Protein AF-A0A949IN30-F1 (afdb_monomer_lite)

Foldseek 3Di:
DDDDDDDDDDDDDDDDDDDDDDDDDDDDPDDPDDDDPDPDDPPPVCVVVVVVPPPPPPPPDPPPDDDPQPQDALVDPARAHPNDGCNPPCDAAQFHWDFDAFPVRHFQAAPVRDGATAGPPDDLVVVLVVLQVPDDPCSLVVLLQQCPDVHVLVSQFDAHPVRHTGGHPSCPLVSLLSLLQSCLLNVHDLVRSLVSVLVVQVVPNDDPAPADPSRRSHHPSSSRSSVSSNVSNCSVCVVSD

Radius of gyration: 26.09 Å; chains: 1; bounding box: 71×85×61 Å

Structure (mmCIF, N/CA/C/O backbone):
data_AF-A0A949IN30-F1
#
_entry.id   AF-A0A949IN30-F1
#
loop_
_atom_site.group_PDB
_atom_site.id
_atom_site.type_symbol
_atom_site.label_atom_id
_atom_site.label_alt_id
_atom_site.label_comp_id
_atom_site.label_asym_id
_atom_site.label_entity_id
_atom_site.label_seq_id
_atom_site.pdbx_PDB_ins_code
_atom_site.Cartn_x
_atom_site.Cartn_y
_atom_site.Cartn_z
_atom_site.occupancy
_atom_site.B_iso_or_equiv
_atom_site.auth_seq_id
_atom_site.auth_comp_id
_atom_site.auth_asym_id
_atom_site.auth_atom_id
_atom_site.pdbx_PDB_model_num
ATOM 1 N N . MET A 1 1 ? -4.425 -61.226 39.852 1.00 47.94 1 MET A N 1
ATOM 2 C CA . MET A 1 1 ? -2.951 -61.299 39.939 1.00 47.94 1 MET A CA 1
ATOM 3 C C . MET A 1 1 ? -2.404 -60.969 38.563 1.00 47.94 1 MET A C 1
ATOM 5 O O . MET A 1 1 ? -2.883 -61.571 37.614 1.00 47.94 1 MET A O 1
ATOM 9 N N . GLY A 1 2 ? -1.475 -60.013 38.467 1.00 50.81 2 GLY A N 1
ATOM 10 C CA . GLY A 1 2 ? -0.754 -59.687 37.229 1.00 50.81 2 GLY A CA 1
ATOM 11 C C . GLY A 1 2 ? -0.999 -58.273 36.701 1.00 50.81 2 GLY A C 1
ATOM 12 O O . GLY A 1 2 ? -1.655 -58.111 35.681 1.00 50.81 2 GLY A O 1
ATOM 13 N N . HIS A 1 3 ? -0.485 -57.264 37.410 1.00 44.75 3 HIS A N 1
ATOM 14 C CA . HIS A 1 3 ? -0.141 -55.971 36.814 1.00 44.75 3 HIS A CA 1
ATOM 15 C C . HIS A 1 3 ? 1.144 -56.160 36.005 1.00 44.75 3 HIS A C 1
ATOM 17 O O . HIS A 1 3 ? 2.102 -56.702 36.552 1.00 44.75 3 HIS A O 1
ATOM 23 N N . ASP A 1 4 ? 1.179 -55.688 34.761 1.00 52.53 4 ASP A N 1
ATOM 24 C CA . ASP A 1 4 ? 2.422 -55.539 34.004 1.00 52.53 4 ASP A CA 1
ATOM 25 C C . ASP A 1 4 ? 2.483 -54.103 33.468 1.00 52.53 4 ASP A C 1
ATOM 27 O O . ASP A 1 4 ? 1.714 -53.705 32.591 1.00 52.53 4 ASP A O 1
ATOM 31 N N . SER A 1 5 ? 3.314 -53.295 34.123 1.00 53.09 5 SER A N 1
ATOM 32 C CA . SER A 1 5 ? 3.544 -51.878 33.848 1.00 53.09 5 SER A CA 1
ATOM 33 C C . SER A 1 5 ? 4.949 -51.770 33.279 1.00 53.09 5 SER A C 1
ATOM 35 O O . SER A 1 5 ? 5.927 -51.955 33.999 1.00 53.09 5 SER A O 1
ATOM 37 N N . THR A 1 6 ? 5.054 -51.514 31.978 1.00 60.91 6 THR A N 1
ATOM 38 C CA . THR A 1 6 ? 6.335 -51.273 31.312 1.00 60.91 6 THR A CA 1
ATOM 39 C C . THR A 1 6 ? 6.608 -49.773 31.277 1.00 60.91 6 THR A C 1
ATOM 41 O O . THR A 1 6 ? 6.172 -49.055 30.379 1.00 60.91 6 THR A O 1
ATOM 44 N N . ASP A 1 7 ? 7.340 -49.306 32.288 1.00 56.62 7 ASP A N 1
ATOM 45 C CA . ASP A 1 7 ? 7.958 -47.984 32.308 1.00 56.6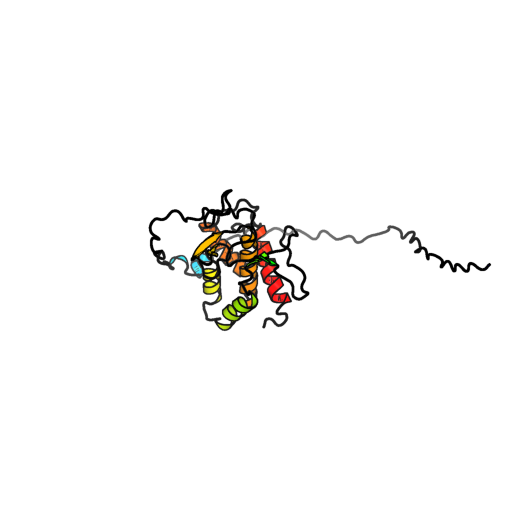2 7 ASP A CA 1
ATOM 46 C C . ASP A 1 7 ? 9.066 -47.908 31.247 1.00 56.62 7 ASP A C 1
ATOM 48 O O . ASP A 1 7 ? 9.989 -48.726 31.213 1.00 56.62 7 ASP A O 1
ATOM 52 N N . LYS A 1 8 ? 8.979 -46.906 30.367 1.00 64.00 8 LYS A N 1
ATOM 53 C CA . LYS A 1 8 ? 10.064 -46.527 29.454 1.00 64.00 8 LYS A CA 1
ATOM 54 C C . LYS A 1 8 ? 10.981 -45.506 30.139 1.00 64.00 8 LYS A C 1
ATOM 56 O O . LYS A 1 8 ? 10.471 -44.578 30.766 1.00 64.00 8 LYS A O 1
ATOM 61 N N . PRO A 1 9 ? 12.312 -45.613 29.990 1.00 60.59 9 PRO A N 1
ATOM 62 C CA . PRO A 1 9 ? 13.240 -44.652 30.568 1.00 60.59 9 PRO A CA 1
ATOM 63 C C . PRO A 1 9 ? 13.247 -43.334 29.781 1.00 60.59 9 PRO A C 1
ATOM 65 O O . PRO A 1 9 ? 13.237 -43.317 28.551 1.00 60.59 9 PRO A O 1
ATOM 68 N N . VAL A 1 10 ? 13.276 -42.230 30.527 1.00 60.69 10 VAL A N 1
ATOM 69 C CA . VAL A 1 10 ? 13.451 -40.860 30.034 1.00 60.69 10 VAL A CA 1
ATOM 70 C C . VAL A 1 10 ? 14.929 -40.647 29.696 1.00 60.69 10 VAL A C 1
ATOM 72 O O . VAL A 1 10 ? 15.781 -40.691 30.581 1.00 60.69 10 VAL A O 1
ATOM 75 N N . GLU A 1 11 ? 15.235 -40.411 28.421 1.00 56.25 11 GLU A N 1
ATOM 76 C CA . GLU A 1 11 ? 16.553 -39.960 27.962 1.00 56.25 11 GLU A CA 1
ATOM 77 C C . GLU A 1 11 ? 16.797 -38.509 28.410 1.00 56.25 11 GLU A C 1
ATOM 79 O O . GLU A 1 11 ? 16.049 -37.595 28.056 1.00 56.25 11 GLU A O 1
ATOM 84 N N . GLN A 1 12 ? 17.850 -38.293 29.200 1.00 60.09 12 GLN A N 1
ATOM 85 C CA . GLN A 1 12 ? 18.374 -36.962 29.505 1.00 60.09 12 GLN A CA 1
ATOM 86 C C . GLN A 1 12 ? 19.274 -36.475 28.356 1.00 60.09 12 GLN A C 1
ATOM 88 O O . GLN A 1 12 ? 20.123 -37.239 27.892 1.00 60.09 12 GLN A O 1
ATOM 93 N N . PRO A 1 13 ? 19.162 -35.209 27.918 1.00 60.62 13 PRO A N 1
ATOM 94 C CA . PRO A 1 13 ? 20.091 -34.640 26.950 1.00 60.62 13 PRO A CA 1
ATOM 95 C C . PRO A 1 13 ? 21.466 -34.360 27.589 1.00 60.62 13 PRO A C 1
ATOM 97 O O . PRO A 1 13 ? 21.535 -33.969 28.759 1.00 60.62 13 PRO A O 1
ATOM 100 N N . PRO A 1 14 ? 22.571 -34.516 26.836 1.00 58.47 14 PRO A N 1
ATOM 101 C CA . PRO A 1 14 ? 23.914 -34.296 27.353 1.00 58.47 14 PRO A CA 1
ATOM 102 C C . PRO A 1 14 ? 24.186 -32.815 27.645 1.00 58.47 14 PRO A C 1
ATOM 104 O O . PRO A 1 14 ? 23.969 -31.927 26.819 1.00 58.47 14 PRO A O 1
ATOM 107 N N . SER A 1 15 ? 24.726 -32.577 28.839 1.00 43.81 15 SER A N 1
ATOM 108 C CA . SER A 1 15 ? 25.314 -31.319 29.287 1.00 43.81 15 SER A CA 1
ATOM 109 C C . SER A 1 15 ? 26.545 -30.977 28.447 1.00 43.81 15 SER A C 1
ATOM 111 O O . SER A 1 15 ? 27.569 -31.654 28.541 1.00 43.81 15 SER A O 1
ATOM 113 N N . ASN A 1 16 ? 26.463 -29.914 27.647 1.00 48.06 16 ASN A N 1
ATOM 114 C CA . ASN A 1 16 ? 27.596 -29.421 26.874 1.00 48.06 16 ASN A CA 1
ATOM 115 C C . ASN A 1 16 ? 28.388 -28.410 27.718 1.00 48.06 16 ASN A C 1
ATOM 117 O O . ASN A 1 16 ? 28.036 -27.234 27.825 1.00 48.06 16 ASN A O 1
ATOM 121 N N . THR A 1 17 ? 29.440 -28.899 28.368 1.00 43.03 17 THR A N 1
ATOM 122 C CA . THR A 1 17 ? 30.432 -28.102 29.089 1.00 43.03 17 THR A CA 1
ATOM 123 C C . THR A 1 17 ? 31.546 -27.651 28.149 1.00 43.03 17 THR A C 1
ATOM 125 O O . THR A 1 17 ? 32.280 -28.483 27.632 1.00 43.03 17 THR A O 1
ATOM 128 N N . GLY A 1 18 ? 31.712 -26.331 28.038 1.00 39.66 18 GLY A N 1
ATOM 129 C CA . GLY A 1 18 ? 33.012 -25.667 27.920 1.00 39.66 18 GLY A CA 1
ATOM 130 C C . GLY A 1 18 ? 33.714 -25.706 26.564 1.00 39.66 18 GLY A C 1
ATOM 131 O O . GLY A 1 18 ? 34.297 -26.714 26.194 1.00 39.66 18 GLY A O 1
ATOM 132 N N . LEU A 1 19 ? 33.817 -24.540 25.919 1.00 40.94 19 LEU A N 1
ATOM 133 C CA . LEU A 1 19 ? 34.973 -24.201 25.088 1.00 40.94 19 LEU A CA 1
ATOM 134 C C . LEU A 1 19 ? 35.340 -22.721 25.276 1.00 40.94 19 LEU A C 1
ATOM 136 O O . LEU A 1 19 ? 34.615 -21.795 24.923 1.00 40.94 19 LEU A O 1
ATOM 140 N N . THR A 1 20 ? 36.472 -22.592 25.952 1.00 44.28 20 THR A N 1
ATOM 141 C CA . THR A 1 20 ? 37.457 -21.517 26.071 1.00 44.28 20 THR A CA 1
ATOM 142 C C . THR A 1 20 ? 37.387 -20.330 25.105 1.00 44.28 20 THR A C 1
ATOM 144 O O . THR A 1 20 ? 37.466 -20.465 23.887 1.00 44.28 20 THR A O 1
ATOM 147 N N . SER A 1 21 ? 37.415 -19.149 25.724 1.00 46.69 21 SER A N 1
ATOM 148 C CA . SER A 1 21 ? 38.015 -17.908 25.229 1.00 46.69 21 SER A CA 1
ATOM 149 C C . SER A 1 21 ? 39.464 -18.136 24.783 1.00 46.69 21 SER A C 1
ATOM 151 O O . SER A 1 21 ? 40.246 -18.607 25.603 1.00 46.69 21 SER A O 1
ATOM 153 N N . GLU A 1 22 ? 39.830 -17.712 23.567 1.00 39.19 22 GLU A N 1
ATOM 154 C CA . GLU A 1 22 ? 41.041 -16.914 23.306 1.00 39.19 22 GLU A CA 1
ATOM 155 C C . GLU A 1 22 ? 41.156 -16.449 21.834 1.00 39.19 22 GLU A C 1
ATOM 157 O O . GLU A 1 22 ? 41.020 -17.224 20.895 1.00 39.19 22 GLU A O 1
ATOM 162 N N . ARG A 1 23 ? 41.517 -15.164 21.697 1.00 37.66 23 ARG A N 1
ATOM 163 C CA . ARG A 1 23 ? 42.323 -14.521 20.636 1.00 37.66 23 ARG A CA 1
ATOM 164 C C . ARG A 1 23 ? 41.778 -14.276 19.209 1.00 37.66 23 ARG A C 1
ATOM 166 O O . ARG A 1 23 ? 41.855 -15.102 18.314 1.00 37.66 23 ARG A O 1
ATOM 173 N N . ALA A 1 24 ? 41.524 -12.977 19.009 1.00 35.97 24 ALA A N 1
ATOM 174 C CA . ALA A 1 24 ? 42.184 -12.080 18.048 1.00 35.97 24 ALA A CA 1
ATOM 175 C C . ALA A 1 24 ? 41.804 -12.137 16.556 1.00 35.97 24 ALA A C 1
ATOM 177 O O . ALA A 1 24 ? 42.327 -12.929 15.782 1.00 35.97 24 ALA A O 1
ATOM 178 N N . ALA A 1 25 ? 41.087 -11.093 16.130 1.00 38.59 25 ALA A N 1
ATOM 179 C CA . ALA A 1 25 ? 41.361 -10.421 14.865 1.00 38.59 25 ALA A CA 1
ATOM 180 C C . ALA A 1 25 ? 41.289 -8.900 15.079 1.00 38.59 25 ALA A C 1
ATOM 182 O O . ALA A 1 25 ? 40.227 -8.333 15.328 1.00 38.59 25 ALA A O 1
ATOM 183 N N . ASN A 1 26 ? 42.461 -8.266 15.021 1.00 39.53 26 ASN A N 1
ATOM 184 C CA . ASN A 1 26 ? 42.635 -6.827 14.862 1.00 39.53 26 ASN A CA 1
ATOM 185 C C . ASN A 1 26 ? 41.949 -6.386 13.564 1.00 39.53 26 ASN A C 1
ATOM 187 O O . ASN A 1 26 ? 42.423 -6.727 12.482 1.00 39.53 26 ASN A O 1
ATOM 191 N N . ILE A 1 27 ? 40.881 -5.596 13.663 1.00 40.12 27 ILE A N 1
ATOM 192 C CA . ILE A 1 27 ? 40.406 -4.796 12.534 1.00 40.12 27 ILE A CA 1
ATOM 193 C C . ILE A 1 27 ? 41.106 -3.447 12.634 1.00 40.12 27 ILE A C 1
ATOM 195 O O . ILE A 1 27 ? 40.862 -2.650 13.538 1.00 40.12 27 ILE A O 1
ATOM 199 N N . SER A 1 28 ? 42.040 -3.257 11.709 1.00 37.59 28 SER A N 1
ATOM 200 C CA . SER A 1 28 ? 42.721 -2.001 11.441 1.00 37.59 28 SER A CA 1
ATOM 201 C C . SER A 1 28 ? 41.692 -0.913 11.128 1.00 37.59 28 SER A C 1
ATOM 203 O O . SER A 1 28 ? 40.869 -1.054 10.226 1.00 37.59 28 SER A O 1
ATOM 205 N N . THR A 1 29 ? 41.730 0.173 11.896 1.00 39.88 29 THR A N 1
ATOM 206 C CA . THR A 1 29 ? 41.065 1.435 11.576 1.00 39.88 29 THR A CA 1
ATOM 207 C C . THR A 1 29 ? 41.798 2.086 10.410 1.00 39.88 29 THR A C 1
ATOM 209 O O . THR A 1 29 ? 42.802 2.775 10.596 1.00 39.88 29 THR A O 1
ATOM 212 N N . GLU A 1 30 ? 41.305 1.839 9.202 1.00 39.09 30 GLU A N 1
ATOM 213 C CA . GLU A 1 30 ? 41.790 2.472 7.986 1.00 39.09 30 GLU A CA 1
ATOM 214 C C . GLU A 1 30 ? 41.236 3.905 7.876 1.00 39.09 30 GLU A C 1
ATOM 216 O O . GLU A 1 30 ? 40.030 4.140 7.825 1.00 39.09 30 GLU A O 1
ATOM 221 N N . ASN A 1 31 ? 42.167 4.860 7.928 1.00 36.75 31 ASN A N 1
ATOM 222 C CA . ASN A 1 31 ? 42.145 6.216 7.376 1.00 36.75 31 ASN A CA 1
ATOM 223 C C . ASN A 1 31 ? 40.789 6.805 6.938 1.00 36.75 31 ASN A C 1
ATOM 225 O O . ASN A 1 31 ? 40.350 6.648 5.798 1.00 36.75 31 ASN A O 1
ATOM 229 N N . GLN A 1 32 ? 40.225 7.673 7.784 1.00 39.22 32 GLN A N 1
ATOM 230 C CA . GLN A 1 32 ? 39.339 8.740 7.319 1.00 39.22 32 GLN A CA 1
ATOM 231 C C . GLN A 1 32 ? 40.180 9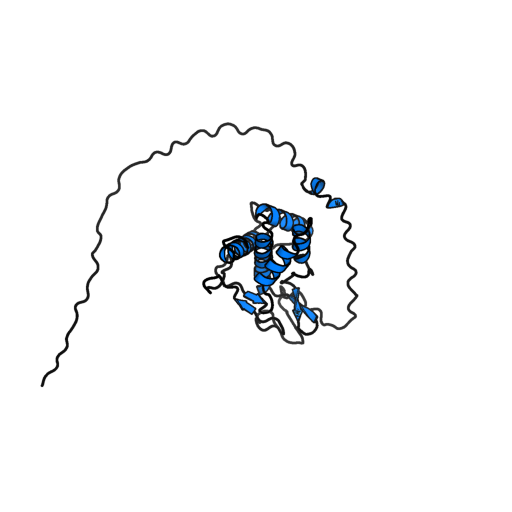.812 6.613 1.00 39.22 32 GLN A C 1
ATOM 233 O O . GLN A 1 32 ? 40.757 10.694 7.247 1.00 39.22 32 GLN A O 1
ATOM 238 N N . GLY A 1 33 ? 40.269 9.713 5.287 1.00 50.00 33 GLY A N 1
ATOM 239 C CA . GLY A 1 33 ? 40.782 10.788 4.442 1.00 50.00 33 GLY A CA 1
ATOM 240 C C . GLY A 1 33 ? 39.883 12.037 4.489 1.00 50.00 33 GLY A C 1
ATOM 241 O O . GLY A 1 33 ? 38.697 11.944 4.827 1.00 50.00 33 GLY A O 1
ATOM 242 N N . PRO A 1 34 ? 40.422 13.224 4.157 1.00 45.75 34 PRO A N 1
ATOM 243 C CA . PRO A 1 34 ? 39.674 14.474 4.203 1.00 45.75 34 PRO A CA 1
ATOM 244 C C . PRO A 1 34 ? 38.502 14.463 3.211 1.00 45.75 34 PRO A C 1
ATOM 246 O O . PRO A 1 34 ? 38.659 14.153 2.030 1.00 45.75 34 PRO A O 1
ATOM 249 N N . ARG A 1 35 ? 37.314 14.831 3.707 1.00 45.28 35 ARG A N 1
ATOM 250 C CA . ARG A 1 35 ? 36.099 15.032 2.905 1.00 45.28 35 ARG A CA 1
ATOM 251 C C . ARG A 1 35 ? 36.345 16.112 1.839 1.00 45.28 35 ARG A C 1
ATOM 253 O O . ARG A 1 35 ? 36.790 17.202 2.205 1.00 45.28 35 ARG A O 1
ATOM 260 N N . PRO A 1 36 ? 36.001 15.885 0.559 1.00 41.78 36 PRO A N 1
ATOM 261 C CA . PRO A 1 36 ? 36.032 16.952 -0.426 1.00 41.78 36 PRO A CA 1
ATOM 262 C C . PRO A 1 36 ? 34.925 17.966 -0.114 1.00 41.78 36 PRO A C 1
ATOM 264 O O . PRO A 1 36 ? 33.737 17.642 -0.072 1.00 41.78 36 PRO A O 1
ATOM 267 N N . ALA A 1 37 ? 35.330 19.215 0.108 1.00 45.81 37 ALA A N 1
ATOM 268 C CA . ALA A 1 37 ? 34.444 20.367 0.094 1.00 45.81 37 ALA A CA 1
ATOM 269 C C . ALA A 1 37 ? 33.952 20.572 -1.346 1.00 45.81 37 ALA A C 1
ATOM 271 O O . ALA A 1 37 ? 34.679 21.070 -2.201 1.00 45.81 37 ALA A O 1
ATOM 272 N N . GLY A 1 38 ? 32.729 20.123 -1.624 1.00 38.69 38 GLY A N 1
ATOM 273 C CA . GLY A 1 38 ? 32.160 20.159 -2.968 1.00 38.69 38 GLY A CA 1
ATOM 274 C C . GLY A 1 38 ? 30.674 19.820 -3.005 1.00 38.69 38 GLY A C 1
ATOM 275 O O . GLY A 1 38 ? 30.235 19.096 -3.887 1.00 38.69 38 GLY A O 1
ATOM 276 N N . ALA A 1 39 ? 29.891 20.309 -2.040 1.00 43.25 39 ALA A N 1
ATOM 277 C CA . ALA A 1 39 ? 28.436 20.318 -2.155 1.00 43.25 39 ALA A CA 1
ATOM 278 C C . ALA A 1 39 ? 28.019 21.530 -3.001 1.00 43.25 39 ALA A C 1
ATOM 280 O O . ALA A 1 39 ? 27.736 22.606 -2.476 1.00 43.25 39 ALA A O 1
ATOM 281 N N . THR A 1 40 ? 28.015 21.377 -4.324 1.00 41.88 40 THR A N 1
ATOM 282 C CA . THR A 1 40 ? 27.433 22.363 -5.240 1.00 41.88 40 THR A CA 1
ATOM 283 C C . THR A 1 40 ? 26.264 21.757 -6.009 1.00 41.88 40 THR A C 1
ATOM 285 O O . THR A 1 40 ? 26.421 20.882 -6.852 1.00 41.88 40 THR A O 1
ATOM 288 N N . ARG A 1 41 ? 25.082 22.323 -5.722 1.00 42.31 41 ARG A N 1
ATOM 289 C CA . ARG A 1 41 ? 23.807 22.223 -6.449 1.00 42.31 41 ARG A CA 1
ATOM 290 C C . ARG A 1 41 ? 23.183 20.827 -6.546 1.00 42.31 41 ARG A C 1
ATOM 292 O O . ARG A 1 41 ? 23.258 20.160 -7.575 1.00 42.31 41 ARG A O 1
ATOM 299 N N . GLU A 1 42 ? 22.358 20.511 -5.548 1.00 38.75 42 GLU A N 1
ATOM 300 C CA . GLU A 1 42 ? 21.086 19.832 -5.814 1.00 38.75 42 GLU A CA 1
ATOM 301 C C . GLU A 1 42 ? 20.321 20.649 -6.869 1.00 38.75 42 GLU A C 1
ATOM 303 O O . GLU A 1 42 ? 19.732 21.693 -6.585 1.00 38.75 42 GLU A O 1
ATOM 308 N N . LYS A 1 43 ? 20.364 20.210 -8.129 1.00 40.53 43 LYS A N 1
ATOM 309 C CA . LYS A 1 43 ? 19.325 20.588 -9.086 1.00 40.53 43 LYS A CA 1
ATOM 310 C C . LYS A 1 43 ? 18.024 20.021 -8.529 1.00 40.53 43 LYS A C 1
ATOM 312 O O . LYS A 1 43 ? 17.940 18.814 -8.304 1.00 40.53 43 LYS A O 1
ATOM 317 N N . SER A 1 44 ? 17.033 20.876 -8.275 1.00 42.66 44 SER A N 1
ATOM 318 C CA . SER A 1 44 ? 15.729 20.394 -7.832 1.00 42.66 44 SER A CA 1
ATOM 319 C C . SER A 1 44 ? 15.182 19.458 -8.914 1.00 42.66 44 SER A C 1
ATOM 321 O O . SER A 1 44 ? 15.041 19.826 -10.080 1.00 42.66 44 SER A O 1
ATOM 323 N N . TRP A 1 45 ? 14.910 18.213 -8.536 1.00 39.72 45 TRP A N 1
ATOM 324 C CA . TRP A 1 45 ? 14.296 17.228 -9.426 1.00 39.72 45 TRP A CA 1
ATOM 325 C C . TRP A 1 45 ? 12.926 17.698 -9.946 1.00 39.72 45 TRP A C 1
ATOM 327 O O . TRP A 1 45 ? 12.512 17.292 -11.028 1.00 39.72 45 TRP A O 1
ATOM 337 N N . ALA A 1 46 ? 12.271 18.622 -9.231 1.00 38.22 46 ALA A N 1
ATOM 338 C CA . ALA A 1 46 ? 11.029 19.274 -9.642 1.00 38.22 46 ALA A CA 1
ATOM 339 C C . ALA A 1 46 ? 11.134 19.966 -11.016 1.00 38.22 46 ALA A C 1
ATOM 341 O O . ALA A 1 46 ? 10.213 19.854 -11.822 1.00 38.22 46 ALA A O 1
ATOM 342 N N . ALA A 1 47 ? 12.279 20.588 -11.327 1.00 39.78 47 ALA A N 1
ATOM 343 C CA . ALA A 1 47 ? 12.484 21.278 -12.602 1.00 39.78 47 ALA A CA 1
ATOM 344 C C . ALA A 1 47 ? 12.681 20.315 -13.789 1.00 39.78 47 ALA A C 1
ATOM 346 O O . ALA A 1 47 ? 12.329 20.647 -14.918 1.00 39.78 47 ALA A O 1
ATOM 347 N N . THR A 1 48 ? 13.207 19.110 -13.550 1.00 42.16 48 THR A N 1
ATOM 348 C CA . THR A 1 48 ? 13.386 18.085 -14.597 1.00 42.16 48 THR A CA 1
ATOM 349 C C . THR A 1 48 ? 12.071 17.370 -14.932 1.00 42.16 48 THR A C 1
ATOM 351 O O . THR A 1 48 ? 11.935 16.816 -16.018 1.00 42.16 48 THR A O 1
ATOM 354 N N . LEU A 1 49 ? 11.090 17.400 -14.023 1.00 45.12 49 LEU A N 1
ATOM 355 C CA . LEU A 1 49 ? 9.821 16.674 -14.146 1.00 45.12 49 LEU A CA 1
ATOM 356 C C . LEU A 1 49 ? 8.667 17.508 -14.727 1.00 45.12 49 LEU A C 1
ATOM 358 O O . LEU A 1 49 ? 7.577 16.976 -14.903 1.00 45.12 49 LEU A O 1
ATOM 362 N N . GLY A 1 50 ? 8.857 18.805 -14.997 1.00 34.81 50 GLY A N 1
ATOM 363 C CA . GLY A 1 50 ? 7.786 19.661 -15.534 1.00 34.81 50 GLY A CA 1
ATOM 364 C C . GLY A 1 50 ? 6.530 19.730 -14.648 1.00 34.81 50 GLY A C 1
ATOM 365 O O . GLY A 1 50 ? 5.463 20.111 -15.119 1.00 34.81 50 GLY A O 1
ATOM 366 N N . LEU A 1 51 ? 6.634 19.366 -13.366 1.00 42.81 51 LEU A N 1
ATOM 367 C CA . LEU A 1 51 ? 5.499 19.328 -12.436 1.00 42.81 51 LEU A CA 1
ATOM 368 C C . LEU A 1 51 ? 5.012 20.732 -12.048 1.00 42.81 51 LEU A C 1
ATOM 370 O O . LEU A 1 51 ? 3.871 20.876 -11.618 1.00 42.81 51 LEU A O 1
ATOM 374 N N . ASP A 1 52 ? 5.831 21.764 -12.268 1.00 39.94 52 ASP A N 1
ATOM 375 C CA . ASP A 1 52 ? 5.462 23.164 -12.029 1.00 39.94 52 ASP A CA 1
ATOM 376 C C . ASP A 1 52 ? 4.396 23.678 -13.021 1.00 39.94 52 ASP A C 1
ATOM 378 O O . ASP A 1 52 ? 3.762 24.701 -12.765 1.00 39.94 52 ASP A O 1
ATOM 382 N N . SER A 1 53 ? 4.156 22.974 -14.138 1.00 37.81 53 SER A N 1
ATOM 383 C CA . SER A 1 53 ? 3.173 23.364 -15.163 1.00 37.81 53 SER A CA 1
ATOM 384 C C . SER A 1 53 ? 1.956 22.442 -15.267 1.00 37.81 53 SER A C 1
ATOM 386 O O . SER A 1 53 ? 1.026 22.748 -16.020 1.00 37.81 53 SER A O 1
ATOM 388 N N . LEU A 1 54 ? 1.886 21.364 -14.478 1.00 37.53 54 LEU A N 1
ATOM 389 C CA . LEU A 1 54 ? 0.655 20.590 -14.326 1.00 37.53 54 LEU A CA 1
ATOM 390 C C . LEU A 1 54 ? -0.307 21.363 -13.417 1.00 37.53 54 LEU A C 1
ATOM 392 O O . LEU A 1 54 ? -0.495 21.058 -12.241 1.00 37.53 54 LEU A O 1
ATOM 396 N N . SER A 1 55 ? -0.949 22.376 -14.004 1.00 33.84 55 SER A N 1
ATOM 397 C CA . SER A 1 55 ? -2.202 22.933 -13.506 1.00 33.84 55 SER A CA 1
ATOM 398 C C . SER A 1 55 ? -3.252 21.829 -13.599 1.00 33.84 55 SER A C 1
ATOM 400 O O . SER A 1 55 ? -3.985 21.708 -14.576 1.00 33.84 55 SER A O 1
ATOM 402 N N . ILE A 1 56 ? -3.259 20.938 -12.608 1.00 38.44 56 ILE A N 1
ATOM 403 C CA . ILE A 1 56 ? -4.346 19.990 -12.419 1.00 38.44 56 ILE A CA 1
ATOM 404 C C . ILE A 1 56 ? -5.546 20.870 -12.063 1.00 38.44 56 ILE A C 1
ATOM 406 O O . ILE A 1 56 ? -5.523 21.487 -10.992 1.00 38.44 56 ILE A O 1
ATOM 410 N N . PRO A 1 57 ? -6.566 20.995 -12.935 1.00 28.27 57 PRO A N 1
ATOM 411 C CA . PRO A 1 57 ? -7.731 21.788 -12.592 1.00 28.27 57 PRO A CA 1
ATOM 412 C C . PRO A 1 57 ? -8.297 21.232 -11.282 1.00 28.27 57 PRO A C 1
ATOM 414 O O . PRO A 1 57 ? -8.355 20.004 -11.126 1.00 28.27 57 PRO A O 1
ATOM 417 N N . PRO A 1 58 ? -8.690 22.087 -10.320 1.00 30.52 58 PRO A N 1
ATOM 418 C CA . PRO A 1 58 ? -9.400 21.609 -9.150 1.00 30.52 58 PRO A CA 1
ATOM 419 C C . PRO A 1 58 ? -10.617 20.841 -9.661 1.00 30.52 58 PRO A C 1
ATOM 421 O O . PRO A 1 58 ? -11.484 21.406 -10.331 1.00 30.52 58 PRO A O 1
ATOM 424 N N . LEU A 1 59 ? -10.641 19.531 -9.413 1.00 28.36 59 LEU A N 1
ATOM 425 C CA . LEU A 1 59 ? -11.809 18.718 -9.703 1.00 28.36 59 LEU A CA 1
ATOM 426 C C . LEU A 1 59 ? -12.955 19.334 -8.904 1.00 28.36 59 LEU A C 1
ATOM 428 O O . LEU A 1 59 ? -12.928 19.339 -7.673 1.00 28.36 59 LEU A O 1
ATOM 432 N N . LYS A 1 60 ? -13.925 19.918 -9.611 1.00 24.02 60 LYS A N 1
ATOM 433 C CA . LYS A 1 60 ? -15.170 20.378 -9.007 1.00 24.02 60 LYS A CA 1
ATOM 434 C C . LYS A 1 60 ? -15.910 19.135 -8.539 1.00 24.02 60 LYS A C 1
ATOM 436 O O . LYS A 1 60 ? -16.547 18.449 -9.333 1.00 24.02 60 LYS A O 1
ATOM 441 N N . PHE A 1 61 ? -15.776 18.822 -7.258 1.00 35.59 61 PHE A N 1
ATOM 442 C CA . PHE A 1 61 ? -16.659 17.871 -6.611 1.00 35.59 61 PHE A CA 1
ATOM 443 C C . PHE A 1 61 ? -18.062 18.467 -6.638 1.00 35.59 61 PHE A C 1
ATOM 445 O O . PHE A 1 61 ? -18.250 19.628 -6.272 1.00 3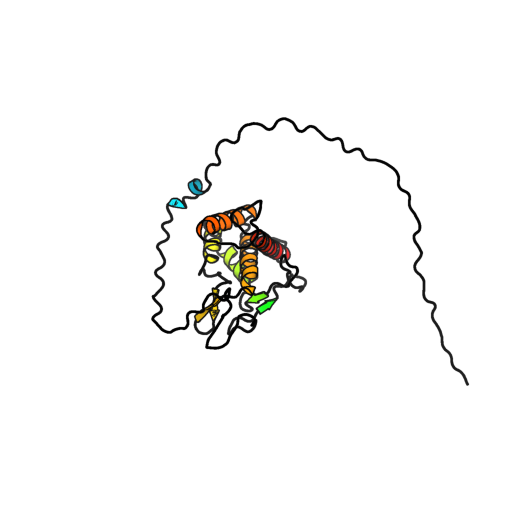5.59 61 PHE A O 1
ATOM 452 N N . GLY A 1 62 ? -19.026 17.685 -7.126 1.00 29.77 62 GLY A N 1
ATOM 453 C CA . GLY A 1 62 ? -20.432 18.033 -6.999 1.00 29.77 62 GLY A CA 1
ATOM 454 C C . GLY A 1 62 ? -20.725 18.303 -5.531 1.00 29.77 62 GLY A C 1
ATOM 455 O O . GLY A 1 62 ? -20.432 17.473 -4.671 1.00 29.77 62 GLY A O 1
ATOM 456 N N . GLU A 1 63 ? -21.235 19.495 -5.263 1.00 30.20 63 GLU A N 1
ATOM 457 C CA . GLU A 1 63 ? -21.728 19.920 -3.965 1.00 30.20 63 GLU A CA 1
ATOM 458 C C . GLU A 1 63 ? -22.830 18.932 -3.555 1.00 30.20 63 GLU A C 1
ATOM 460 O O . GLU A 1 63 ? -23.941 18.945 -4.088 1.00 30.20 63 GLU A O 1
ATOM 465 N N . VAL A 1 64 ? -22.493 17.975 -2.687 1.00 35.69 64 VAL A N 1
ATOM 466 C CA . VAL A 1 64 ? -23.477 17.038 -2.146 1.00 35.69 64 VAL A CA 1
ATOM 467 C C . VAL A 1 64 ? -24.313 17.835 -1.152 1.00 35.69 64 VAL A C 1
ATOM 469 O O . VAL A 1 64 ? -23.896 18.080 -0.021 1.00 35.69 64 VAL A O 1
ATOM 472 N N . ASN A 1 65 ? -25.472 18.298 -1.610 1.00 32.06 65 ASN A N 1
ATOM 473 C CA . ASN A 1 65 ? -26.430 19.046 -0.809 1.00 32.06 65 ASN A CA 1
ATOM 474 C C . ASN A 1 65 ? -26.834 18.266 0.460 1.00 32.06 65 ASN A C 1
ATOM 476 O O . ASN A 1 65 ? -27.553 17.274 0.398 1.00 32.06 65 ASN A O 1
ATOM 480 N N . GLY A 1 66 ? -26.401 18.764 1.622 1.00 35.28 66 GLY A N 1
ATOM 481 C CA . GLY A 1 66 ? -27.341 19.236 2.645 1.00 35.28 66 GLY A CA 1
ATOM 482 C C . GLY A 1 66 ? -28.116 18.227 3.500 1.00 35.28 66 GLY A C 1
ATOM 483 O O . GLY A 1 66 ? -29.218 18.557 3.924 1.00 35.28 66 GLY A O 1
ATOM 484 N N . GLY A 1 67 ? -27.572 17.051 3.822 1.00 30.36 67 GLY A N 1
ATOM 485 C CA . GLY A 1 67 ? -28.161 16.178 4.849 1.00 30.36 67 GLY A CA 1
ATOM 486 C C . GLY A 1 67 ? -27.101 15.439 5.658 1.00 30.36 67 GLY A C 1
ATOM 487 O O . GLY A 1 67 ? -26.656 14.396 5.203 1.00 30.36 67 GLY A O 1
ATOM 488 N N . SER A 1 68 ? -26.674 16.031 6.786 1.00 38.66 68 SER A N 1
ATOM 489 C CA . SER A 1 68 ? -25.932 15.535 7.982 1.00 38.66 68 SER A CA 1
ATOM 490 C C . SER A 1 68 ? -25.211 14.162 8.009 1.00 38.66 68 SER A C 1
ATOM 492 O O . SER A 1 68 ? -24.955 13.625 9.083 1.00 38.66 68 SER A O 1
ATOM 494 N N . ASN A 1 69 ? -24.796 13.608 6.875 1.00 38.50 69 ASN A N 1
ATOM 495 C CA . ASN A 1 69 ? -24.100 12.327 6.745 1.00 38.50 69 ASN A CA 1
ATOM 496 C C . ASN A 1 69 ? -22.612 12.515 6.411 1.00 38.50 69 ASN A C 1
ATOM 498 O O . ASN A 1 69 ? -21.988 11.632 5.821 1.00 38.50 69 ASN A O 1
ATOM 502 N N . GLN A 1 70 ? -22.037 13.667 6.771 1.00 36.19 70 GLN A N 1
ATOM 503 C CA . GLN A 1 70 ? -20.588 13.819 6.810 1.00 36.19 70 GLN A CA 1
ATOM 504 C C . GLN A 1 70 ? -20.052 12.899 7.905 1.00 36.19 70 GLN A C 1
ATOM 506 O O . GLN A 1 70 ? -20.259 13.131 9.095 1.00 36.19 70 GLN A O 1
ATOM 511 N N . ILE A 1 71 ? -19.380 11.831 7.486 1.00 38.53 71 ILE A N 1
ATOM 512 C CA . ILE A 1 71 ? -18.541 11.045 8.378 1.00 38.53 71 ILE A CA 1
ATOM 513 C C . ILE A 1 71 ? -17.364 11.955 8.718 1.00 38.53 71 ILE A C 1
ATOM 515 O O . ILE A 1 71 ? -16.502 12.218 7.879 1.00 38.53 71 ILE A O 1
ATOM 519 N N . ASN A 1 72 ? -17.392 12.509 9.932 1.00 42.56 72 ASN A N 1
ATOM 520 C CA . ASN A 1 72 ? -16.216 13.132 10.519 1.00 42.56 72 ASN A CA 1
ATOM 521 C C . ASN A 1 72 ? -15.105 12.088 10.499 1.00 42.56 72 ASN A C 1
ATOM 523 O O . ASN A 1 72 ? -15.356 10.934 10.846 1.00 42.56 72 ASN A O 1
ATOM 527 N N . ASP A 1 73 ? -13.926 12.507 10.045 1.00 45.81 73 ASP A N 1
ATOM 528 C CA . ASP A 1 73 ? -12.695 11.726 10.012 1.00 45.81 73 ASP A CA 1
ATOM 529 C C . ASP A 1 73 ? -12.676 10.677 11.134 1.00 45.81 73 ASP A C 1
ATOM 531 O O . ASP A 1 73 ? -12.669 11.025 12.318 1.00 45.81 73 ASP A O 1
ATOM 535 N N . CYS A 1 74 ? -12.731 9.391 10.776 1.00 48.53 74 CYS A N 1
ATOM 536 C CA . CYS A 1 74 ? -12.742 8.303 11.754 1.00 48.53 74 CYS A CA 1
ATOM 537 C C . CYS A 1 74 ? -11.395 8.160 12.484 1.00 48.53 74 CYS A C 1
ATOM 539 O O . CYS A 1 74 ? -11.260 7.292 13.341 1.00 48.53 74 CYS A O 1
ATOM 541 N N . ALA A 1 75 ? -10.413 9.026 12.200 1.00 44.22 75 ALA A N 1
ATOM 542 C CA . ALA A 1 75 ? -9.285 9.276 13.091 1.00 44.22 75 ALA A CA 1
ATOM 543 C C . ALA A 1 75 ? -9.686 10.003 14.395 1.00 44.22 75 ALA A C 1
ATOM 545 O O . ALA A 1 75 ? -8.904 10.024 15.345 1.00 44.22 75 ALA A O 1
ATOM 546 N N . THR A 1 76 ? -10.884 10.598 14.457 1.00 49.12 76 THR A N 1
ATOM 547 C CA . THR A 1 76 ? -11.449 11.265 15.642 1.00 49.12 76 THR A CA 1
ATOM 548 C C . THR A 1 76 ? -12.415 10.349 16.405 1.00 49.12 76 THR A C 1
ATOM 550 O O . THR A 1 76 ? -12.924 9.366 15.871 1.00 49.12 76 THR A O 1
ATOM 553 N N . ASP A 1 77 ? -12.704 10.666 17.672 1.00 52.69 77 ASP A N 1
ATOM 554 C CA . ASP A 1 77 ? -13.439 9.809 18.622 1.00 52.69 77 ASP A CA 1
ATOM 555 C C . ASP A 1 77 ? -14.881 9.404 18.228 1.00 52.69 77 ASP A C 1
ATOM 557 O O . ASP A 1 77 ? -15.549 8.688 18.980 1.00 52.69 77 ASP A O 1
ATOM 561 N N . LYS A 1 78 ? -15.398 9.836 17.071 1.00 58.94 78 LYS A N 1
ATOM 562 C CA . LYS A 1 78 ? -16.786 9.607 16.640 1.00 58.94 78 LYS A CA 1
ATOM 563 C C . LYS A 1 78 ? -16.879 9.219 15.161 1.00 58.94 78 LYS A C 1
ATOM 565 O O . LYS A 1 78 ? -17.349 9.998 14.339 1.00 58.94 78 LYS A O 1
ATOM 570 N N . CYS A 1 79 ? -16.503 7.986 14.831 1.00 61.56 79 CYS A N 1
ATOM 571 C CA . CYS A 1 79 ? -16.821 7.393 13.530 1.00 61.56 79 CYS A CA 1
ATOM 572 C C . CYS A 1 79 ? -18.279 6.905 13.550 1.00 61.56 79 CYS A C 1
ATOM 574 O O . CYS A 1 79 ? -18.556 5.882 14.165 1.00 61.56 79 CYS A O 1
ATOM 576 N N . MET A 1 80 ? -19.225 7.640 12.955 1.00 63.34 80 MET A N 1
ATOM 577 C CA . MET A 1 80 ? -20.653 7.280 12.950 1.00 63.34 80 MET A CA 1
ATOM 578 C C . MET A 1 80 ? -21.151 7.042 11.519 1.00 63.34 80 MET A C 1
ATOM 580 O O . MET A 1 80 ? -21.097 7.955 10.701 1.00 63.34 80 MET A O 1
ATOM 584 N N . VAL A 1 81 ? -21.701 5.861 11.221 1.00 59.75 81 VAL A N 1
ATOM 585 C CA . VAL A 1 81 ? -22.289 5.532 9.906 1.00 59.75 81 VAL A CA 1
ATOM 586 C C . VAL A 1 81 ? -23.731 5.063 10.105 1.00 59.75 81 VAL A C 1
ATOM 588 O O . VAL A 1 81 ? -23.997 4.001 10.658 1.00 59.75 81 VAL A O 1
ATOM 591 N N . GLY A 1 82 ? -24.697 5.892 9.700 1.00 64.19 82 GLY A N 1
ATOM 592 C CA . GLY A 1 82 ? -26.128 5.577 9.844 1.00 64.19 82 GLY A CA 1
ATOM 593 C C . GLY A 1 82 ? -26.579 5.443 11.304 1.00 64.19 82 GLY A C 1
ATOM 594 O O . GLY A 1 82 ? -27.397 4.588 11.617 1.00 64.19 82 GLY A O 1
ATOM 595 N N . GLY A 1 83 ? -26.002 6.239 12.210 1.00 70.06 83 GLY A N 1
ATOM 596 C CA . GLY A 1 83 ? -26.324 6.204 13.642 1.00 70.06 83 GLY A CA 1
ATOM 597 C C . GLY A 1 83 ? -25.601 5.121 14.454 1.00 70.06 83 GLY A C 1
ATOM 598 O O . GLY A 1 83 ? -25.687 5.155 15.678 1.00 70.06 83 GLY A O 1
ATOM 599 N N . LYS A 1 84 ? -24.841 4.213 13.823 1.00 64.38 84 LYS A N 1
ATOM 600 C CA . LYS A 1 84 ? -23.969 3.243 14.515 1.00 64.38 84 LYS A CA 1
ATOM 601 C C . LYS A 1 84 ? -22.537 3.788 14.618 1.00 64.38 84 LYS A C 1
ATOM 603 O O . LYS A 1 84 ? -22.070 4.431 13.680 1.00 64.38 84 LYS A O 1
ATOM 608 N N . GLN A 1 85 ? -21.864 3.559 15.749 1.00 71.38 85 GLN A N 1
ATOM 609 C CA . GLN A 1 85 ? -20.464 3.943 15.972 1.00 71.38 85 GLN A CA 1
ATOM 610 C C . GLN A 1 85 ? -19.520 2.839 15.479 1.00 71.38 85 GLN A C 1
ATOM 612 O O . GLN A 1 85 ? -19.734 1.670 15.787 1.00 71.38 85 GLN A O 1
ATOM 617 N N . TYR A 1 86 ? -18.476 3.213 14.740 1.00 63.38 86 TYR A N 1
ATOM 618 C CA . TYR A 1 86 ? -17.511 2.307 14.109 1.00 63.38 86 TYR A CA 1
ATOM 619 C C . TYR A 1 86 ? -16.061 2.583 14.504 1.00 63.38 86 TYR A C 1
ATOM 621 O O . TYR A 1 86 ? -15.163 2.005 13.910 1.00 63.38 86 TYR A O 1
ATOM 629 N N . LYS A 1 87 ? -15.819 3.441 15.505 1.00 64.75 87 LYS A N 1
ATOM 630 C CA . LYS A 1 87 ? -14.461 3.828 15.931 1.00 64.75 87 LYS A CA 1
ATOM 631 C C . LYS A 1 87 ? -13.557 2.611 16.170 1.00 64.75 87 LYS A C 1
ATOM 633 O O . LYS A 1 87 ? -12.397 2.641 15.790 1.00 64.75 87 LYS A O 1
ATOM 638 N N . ASP A 1 88 ? -14.126 1.566 16.761 1.00 63.59 88 ASP A N 1
ATOM 639 C CA . ASP A 1 88 ? -13.434 0.324 17.105 1.00 63.59 88 ASP A CA 1
ATOM 640 C C . ASP A 1 88 ? -14.069 -0.895 16.397 1.00 63.59 88 ASP A C 1
ATOM 642 O O . ASP A 1 88 ? -13.817 -2.041 16.765 1.00 63.59 88 ASP A O 1
ATOM 646 N N . SER A 1 89 ? -14.951 -0.662 15.412 1.00 57.75 89 SER A N 1
ATOM 647 C CA . SER A 1 89 ? -15.691 -1.725 14.723 1.00 57.75 89 SER A CA 1
ATOM 648 C C . SER A 1 89 ? -14.990 -2.106 13.433 1.00 57.75 89 SER A C 1
ATOM 650 O O . SER A 1 89 ? -14.949 -1.335 12.478 1.00 57.75 89 SER A O 1
ATOM 652 N N . THR A 1 90 ? -14.539 -3.351 13.374 1.00 58.12 90 THR A N 1
ATOM 653 C CA . THR A 1 90 ? -14.138 -4.009 12.132 1.00 58.12 90 THR A CA 1
ATOM 654 C C . THR A 1 90 ? -15.330 -4.257 11.205 1.00 58.12 90 THR A C 1
ATOM 656 O O . THR A 1 90 ? -15.172 -4.342 9.997 1.00 58.12 90 THR A O 1
ATOM 659 N N . GLU A 1 91 ? -16.552 -4.344 11.724 1.00 60.91 91 GLU A N 1
ATOM 660 C CA . GLU A 1 91 ? -17.744 -4.565 10.905 1.00 60.91 91 GLU A CA 1
ATOM 661 C C . GLU A 1 91 ? -18.221 -3.260 10.283 1.00 60.91 91 GLU A C 1
ATOM 663 O O . GLU A 1 91 ? -19.015 -2.552 10.892 1.00 60.91 91 GLU A O 1
ATOM 668 N N . ILE A 1 92 ? -17.756 -2.932 9.086 1.00 63.56 92 ILE A N 1
ATOM 669 C CA . ILE A 1 92 ? -18.239 -1.788 8.315 1.00 63.56 92 ILE A CA 1
ATOM 670 C C . ILE A 1 92 ? -19.057 -2.327 7.133 1.00 63.56 92 ILE A C 1
ATOM 672 O O . ILE A 1 92 ? -18.539 -3.176 6.403 1.00 63.56 92 ILE A O 1
ATOM 676 N N . PRO A 1 93 ? -20.312 -1.877 6.918 1.00 58.81 93 PRO A N 1
ATOM 677 C CA . PRO A 1 93 ? -21.139 -2.357 5.810 1.00 58.81 93 PRO A CA 1
ATOM 678 C C . PRO A 1 93 ? -20.414 -2.239 4.462 1.00 58.81 93 PRO A C 1
ATOM 680 O O . PRO A 1 93 ? -19.924 -1.160 4.111 1.00 58.81 93 PRO A O 1
ATOM 683 N N . GLY A 1 94 ? -20.310 -3.361 3.743 1.00 62.31 94 GLY A N 1
ATOM 684 C CA . GLY A 1 94 ? -19.660 -3.439 2.432 1.00 62.31 94 GLY A CA 1
ATOM 685 C C . GLY A 1 94 ? -18.130 -3.454 2.448 1.00 62.31 94 GLY A C 1
ATOM 686 O O . GLY A 1 94 ? -17.515 -3.259 1.394 1.00 62.31 94 GLY A O 1
ATOM 687 N N . ASN A 1 95 ? -17.503 -3.603 3.622 1.00 73.38 95 ASN A N 1
ATOM 688 C CA . ASN A 1 95 ? -16.053 -3.520 3.773 1.00 73.38 95 ASN A CA 1
ATOM 689 C C . ASN A 1 95 ? -15.542 -4.344 4.970 1.00 73.38 95 ASN A C 1
ATOM 691 O O . ASN A 1 95 ? -15.056 -3.782 5.958 1.00 73.38 95 ASN A O 1
ATOM 695 N N . HIS A 1 96 ? -15.677 -5.672 4.894 1.00 82.12 96 HIS A N 1
ATOM 696 C CA . HIS A 1 96 ? -15.225 -6.550 5.970 1.00 82.12 96 HIS A CA 1
ATOM 697 C C . HIS A 1 96 ? -13.694 -6.638 5.968 1.00 82.12 96 HIS A C 1
ATOM 699 O O . HIS A 1 96 ? -13.096 -6.887 4.921 1.00 82.12 96 HIS A O 1
ATOM 705 N N . PRO A 1 97 ? -13.025 -6.466 7.115 1.00 85.75 97 PRO A N 1
ATOM 706 C CA . PRO A 1 97 ? -11.587 -6.591 7.177 1.00 85.75 97 PRO A CA 1
ATOM 707 C C . PRO A 1 97 ? -11.179 -8.042 6.962 1.00 85.75 97 PRO A C 1
ATOM 709 O O . PRO A 1 97 ? -11.623 -8.966 7.643 1.00 85.75 97 PRO A O 1
ATOM 712 N N . LYS A 1 98 ? -10.272 -8.213 6.012 1.00 90.94 98 LYS A N 1
ATOM 713 C CA . LYS A 1 98 ? -9.633 -9.462 5.637 1.00 90.94 98 LYS A CA 1
ATOM 714 C C . LYS A 1 98 ? -8.149 -9.341 5.925 1.00 90.94 98 LYS A C 1
ATOM 716 O O . LYS A 1 98 ? -7.509 -8.361 5.541 1.00 90.94 98 LYS A O 1
ATOM 721 N N . ALA A 1 99 ? -7.600 -10.341 6.608 1.00 94.81 99 ALA A N 1
ATOM 722 C CA . ALA A 1 99 ? -6.166 -10.399 6.839 1.00 94.81 99 ALA A CA 1
ATOM 723 C C . ALA A 1 99 ? -5.431 -10.443 5.493 1.00 94.81 99 ALA A C 1
ATOM 725 O O . ALA A 1 99 ? -5.769 -11.237 4.610 1.00 94.81 99 ALA A O 1
ATOM 726 N N . LEU A 1 100 ? -4.418 -9.595 5.344 1.00 96.12 100 LEU A N 1
ATOM 727 C CA . LEU A 1 100 ? -3.481 -9.698 4.239 1.00 96.12 100 LEU A CA 1
ATOM 728 C C . LEU A 1 100 ? -2.524 -10.854 4.542 1.00 96.12 100 LEU A C 1
ATOM 730 O O . LEU A 1 100 ? -1.952 -10.899 5.627 1.00 96.12 100 LEU A O 1
ATOM 734 N N . LEU A 1 101 ? -2.373 -11.797 3.612 1.00 97.62 101 LEU A N 1
ATOM 735 C CA . LEU A 1 101 ? -1.602 -13.027 3.829 1.00 97.62 101 LEU A CA 1
ATOM 736 C C . LEU A 1 101 ? -0.351 -13.080 2.943 1.00 97.62 101 LEU A C 1
ATOM 738 O O . LEU A 1 101 ? -0.366 -12.604 1.809 1.00 97.62 101 LEU A O 1
ATOM 742 N N . HIS A 1 102 ? 0.717 -13.693 3.435 1.00 97.81 102 HIS A N 1
ATOM 743 C CA . HIS A 1 102 ? 1.852 -14.147 2.634 1.00 97.81 102 HIS A CA 1
ATOM 744 C C . HIS A 1 102 ? 1.445 -15.330 1.729 1.00 97.81 102 HIS A C 1
ATOM 746 O O . HIS A 1 102 ? 0.389 -15.935 1.951 1.00 97.81 102 HIS A O 1
ATOM 752 N N . PRO A 1 103 ? 2.269 -15.707 0.728 1.00 97.25 103 PRO A N 1
ATOM 753 C CA . PRO A 1 103 ? 2.036 -16.915 -0.073 1.00 97.25 103 PRO A CA 1
ATOM 754 C C . PRO A 1 103 ? 1.888 -18.201 0.752 1.00 97.25 103 PRO A C 1
ATOM 756 O O . PRO A 1 103 ? 1.164 -19.108 0.353 1.00 97.25 103 PRO A O 1
ATOM 759 N N . ASP A 1 104 ? 2.549 -18.282 1.911 1.00 97.50 104 ASP A N 1
ATOM 760 C CA . ASP A 1 104 ? 2.471 -19.426 2.829 1.00 97.50 104 ASP A CA 1
ATOM 761 C C . ASP A 1 104 ? 1.186 -19.446 3.686 1.00 97.50 104 ASP A C 1
ATOM 763 O O . ASP A 1 104 ? 1.019 -20.316 4.541 1.00 97.50 104 ASP A O 1
ATOM 767 N N . GLY A 1 105 ? 0.283 -18.484 3.473 1.00 97.69 105 GLY A N 1
ATOM 768 C CA . GLY A 1 105 ? -0.978 -18.341 4.193 1.00 97.69 105 GLY A CA 1
ATOM 769 C C . GLY A 1 105 ? -0.864 -17.651 5.554 1.00 97.69 105 GLY A C 1
ATOM 770 O O . GLY A 1 105 ? -1.892 -17.449 6.204 1.00 97.69 105 GLY A O 1
ATOM 771 N N . LYS A 1 106 ? 0.336 -17.261 6.009 1.00 98.06 106 LYS A N 1
ATOM 772 C CA . LYS A 1 106 ? 0.493 -16.537 7.280 1.00 98.06 106 LYS A CA 1
ATOM 773 C C . LYS A 1 106 ? 0.112 -15.062 7.142 1.00 98.06 106 LYS A C 1
ATOM 775 O O . LYS A 1 106 ? 0.298 -14.487 6.072 1.00 98.06 106 LYS A O 1
ATOM 780 N N . PRO A 1 107 ? -0.377 -14.409 8.212 1.00 97.81 107 PRO A N 1
ATOM 781 C CA . PRO A 1 107 ? -0.676 -12.983 8.171 1.00 97.81 107 PRO A CA 1
ATOM 782 C C . PRO A 1 107 ? 0.569 -12.132 7.922 1.00 97.81 107 PRO A C 1
ATOM 784 O O . PRO A 1 107 ? 1.608 -12.344 8.546 1.00 97.81 107 PRO A O 1
ATOM 787 N N . VAL A 1 108 ? 0.429 -11.124 7.066 1.00 97.56 108 VAL A N 1
ATOM 788 C CA . VAL A 1 108 ? 1.409 -10.051 6.904 1.00 97.56 108 VAL A CA 1
ATOM 789 C C . VAL A 1 108 ? 1.386 -9.193 8.156 1.00 97.56 108 VAL A C 1
ATOM 791 O O . VAL A 1 108 ? 0.331 -8.696 8.557 1.00 97.56 108 VAL A O 1
ATOM 794 N N . LEU A 1 109 ? 2.548 -9.023 8.779 1.00 97.19 109 LEU A N 1
ATOM 795 C CA . LEU A 1 109 ? 2.692 -8.221 9.987 1.00 97.19 109 LEU A CA 1
ATOM 796 C C . LEU A 1 109 ? 3.173 -6.813 9.643 1.00 97.19 109 LEU A C 1
ATOM 798 O O . LEU A 1 109 ? 4.092 -6.630 8.846 1.00 97.19 109 LEU A O 1
ATOM 802 N N . GLY A 1 110 ? 2.558 -5.815 10.272 1.00 95.06 110 GLY A N 1
ATOM 803 C CA . GLY A 1 110 ? 3.030 -4.440 10.225 1.00 95.06 110 GLY A CA 1
ATOM 804 C C . GLY A 1 110 ? 4.296 -4.239 11.066 1.00 95.06 110 GLY A C 1
ATOM 805 O O . GLY A 1 110 ? 4.681 -5.113 11.847 1.00 95.06 110 GLY A O 1
ATOM 806 N N . PRO A 1 111 ? 4.920 -3.053 10.994 1.00 92.81 111 PRO A N 1
ATOM 807 C CA . PRO A 1 111 ? 6.091 -2.713 11.810 1.00 92.81 111 PRO A CA 1
ATOM 808 C C . PRO A 1 111 ? 5.892 -2.786 13.335 1.00 92.81 111 PRO A C 1
ATOM 810 O O . PRO A 1 111 ? 6.864 -2.753 14.080 1.00 92.81 111 PRO A O 1
ATOM 813 N N . ASP A 1 112 ? 4.650 -2.864 13.810 1.00 92.25 112 ASP A N 1
ATOM 814 C CA . ASP A 1 112 ? 4.262 -3.063 15.212 1.00 92.25 112 ASP A CA 1
ATOM 815 C C . ASP A 1 112 ? 4.041 -4.542 15.579 1.00 92.25 112 ASP A C 1
ATOM 817 O O . ASP A 1 112 ? 3.591 -4.841 16.683 1.00 92.25 112 ASP A O 1
ATOM 821 N N . GLY A 1 113 ? 4.321 -5.471 14.660 1.00 95.56 113 GLY A N 1
ATOM 822 C CA . GLY A 1 113 ? 4.140 -6.911 14.852 1.00 95.56 113 GLY A CA 1
ATOM 823 C C . GLY A 1 113 ? 2.682 -7.374 14.810 1.00 95.56 113 GLY A C 1
ATOM 824 O O . GLY A 1 113 ? 2.409 -8.544 15.070 1.00 95.56 113 GLY A O 1
ATOM 825 N N . LYS A 1 114 ? 1.736 -6.482 14.492 1.00 94.38 114 LYS A N 1
ATOM 826 C CA . LYS A 1 114 ? 0.310 -6.814 14.394 1.00 94.38 114 LYS A CA 1
ATOM 827 C C . LYS A 1 114 ? -0.072 -7.200 12.965 1.00 94.38 114 LYS A C 1
ATOM 829 O O . LYS A 1 114 ? 0.494 -6.637 12.027 1.00 94.38 114 LYS A O 1
ATOM 834 N N . PRO A 1 115 ? -1.046 -8.108 12.776 1.00 95.19 115 PRO A N 1
ATOM 835 C CA . PRO A 1 115 ? -1.552 -8.430 11.449 1.00 95.19 115 PRO A CA 1
ATOM 836 C C . PRO A 1 115 ? -2.129 -7.206 10.735 1.00 95.19 115 PRO A C 1
ATOM 838 O O . PRO A 1 115 ? -2.832 -6.392 11.337 1.00 95.19 115 PRO A O 1
ATOM 841 N N . ILE A 1 116 ? -1.851 -7.107 9.440 1.00 94.31 116 ILE A N 1
ATOM 842 C CA . ILE A 1 116 ? -2.432 -6.109 8.550 1.00 94.31 116 ILE A CA 1
ATOM 843 C C . ILE A 1 116 ? -3.768 -6.627 8.031 1.00 94.31 116 ILE A C 1
ATOM 845 O O . ILE A 1 116 ? -3.860 -7.734 7.498 1.00 94.31 116 ILE A O 1
ATOM 849 N N . TYR A 1 117 ? -4.791 -5.787 8.139 1.00 92.00 117 TYR A N 1
ATOM 850 C CA . TYR A 1 117 ? -6.112 -6.044 7.585 1.00 92.00 117 TYR A CA 1
ATOM 851 C C . TYR A 1 117 ? -6.399 -5.037 6.482 1.00 92.00 117 TYR A C 1
ATOM 853 O O . TYR A 1 117 ? -6.136 -3.847 6.638 1.00 92.00 117 TYR A O 1
ATOM 861 N N . GLY A 1 118 ? -6.933 -5.526 5.371 1.00 90.44 118 GLY A N 1
ATOM 862 C CA . GLY A 1 118 ? -7.462 -4.705 4.293 1.00 90.44 118 GLY A CA 1
ATOM 863 C C . GLY A 1 118 ? -8.938 -5.001 4.049 1.00 90.44 118 GLY A C 1
ATOM 864 O O . GLY A 1 118 ? -9.464 -5.971 4.590 1.00 90.44 118 GLY A O 1
ATOM 865 N N . PRO A 1 119 ? -9.605 -4.203 3.213 1.00 87.44 119 PRO A N 1
ATOM 866 C CA . PRO A 1 119 ? -10.922 -4.531 2.680 1.00 87.44 119 PRO A CA 1
ATOM 867 C C . PRO A 1 119 ? -10.951 -5.913 2.006 1.00 87.44 119 PRO A C 1
ATOM 869 O O . PRO A 1 119 ? -10.143 -6.180 1.117 1.00 87.44 119 PRO A O 1
ATOM 872 N N . ASP A 1 120 ? -11.909 -6.770 2.351 1.00 87.88 120 ASP A N 1
ATOM 873 C CA . ASP A 1 120 ? -12.124 -8.079 1.715 1.00 87.88 120 ASP A CA 1
ATOM 874 C C . ASP A 1 120 ? -12.376 -8.003 0.203 1.00 87.88 120 ASP A C 1
ATOM 876 O O . ASP A 1 120 ? -11.949 -8.888 -0.541 1.00 87.88 120 ASP A O 1
ATOM 880 N N . ARG A 1 121 ? -13.026 -6.926 -0.247 1.00 85.81 121 ARG A N 1
ATOM 881 C CA . ARG A 1 121 ? -13.310 -6.634 -1.659 1.00 85.81 121 ARG A CA 1
ATOM 882 C C . ARG A 1 121 ? -12.104 -6.156 -2.470 1.00 85.81 121 ARG A C 1
ATOM 884 O O . ARG A 1 121 ? -12.227 -5.992 -3.683 1.00 85.81 121 ARG A O 1
ATOM 891 N N . ILE A 1 122 ? -10.972 -5.862 -1.826 1.00 89.19 122 ILE A N 1
ATOM 892 C CA . ILE A 1 122 ? -9.757 -5.433 -2.521 1.00 89.19 122 ILE A CA 1
ATOM 893 C C . ILE A 1 122 ? -8.877 -6.645 -2.807 1.00 89.19 122 ILE A C 1
ATOM 895 O O . ILE A 1 122 ? -8.398 -7.330 -1.906 1.00 89.19 122 ILE A O 1
ATOM 899 N N . ASP A 1 123 ? -8.630 -6.858 -4.094 1.00 92.69 123 ASP A N 1
ATOM 900 C CA . ASP A 1 123 ? -7.699 -7.854 -4.603 1.00 92.69 123 ASP A CA 1
ATOM 901 C C . ASP A 1 123 ? -6.446 -7.140 -5.128 1.00 92.69 123 ASP A C 1
ATOM 903 O O . ASP A 1 123 ? -6.453 -6.550 -6.211 1.00 92.69 123 ASP A O 1
ATOM 907 N N . LEU A 1 124 ? -5.375 -7.144 -4.325 1.00 94.88 124 LEU A N 1
ATOM 908 C CA . LEU A 1 124 ? -4.115 -6.490 -4.687 1.00 94.88 124 LEU A CA 1
ATOM 909 C C . LEU A 1 124 ? -3.447 -7.132 -5.910 1.00 94.88 124 LEU A C 1
ATOM 911 O O . LEU A 1 124 ? -2.807 -6.408 -6.668 1.00 94.88 124 LEU A O 1
ATOM 915 N N . ASP A 1 125 ? -3.610 -8.440 -6.129 1.00 95.31 125 ASP A N 1
ATOM 916 C CA . ASP A 1 125 ? -3.008 -9.145 -7.269 1.00 95.31 125 ASP A CA 1
ATOM 917 C C . ASP A 1 125 ? -3.692 -8.732 -8.568 1.00 95.31 125 ASP A C 1
ATOM 919 O O . ASP A 1 125 ? -3.031 -8.418 -9.563 1.00 95.31 125 ASP A O 1
ATOM 923 N N . LYS A 1 126 ? -5.025 -8.632 -8.537 1.00 93.81 126 LYS A N 1
ATOM 924 C CA . LYS A 1 126 ? -5.796 -8.098 -9.658 1.00 93.81 126 LYS A CA 1
ATOM 925 C C . LYS A 1 126 ? -5.423 -6.649 -9.961 1.00 93.81 126 LYS A C 1
ATOM 927 O O . LYS A 1 126 ? -5.176 -6.321 -11.115 1.00 93.81 126 LYS A O 1
ATOM 932 N N . ILE A 1 127 ? -5.335 -5.785 -8.946 1.00 92.31 127 ILE A N 1
ATOM 933 C CA . ILE A 1 127 ? -4.970 -4.374 -9.153 1.00 92.31 127 ILE A CA 1
ATOM 934 C C . ILE A 1 127 ? -3.537 -4.245 -9.689 1.00 92.31 127 ILE A C 1
ATOM 936 O O . ILE A 1 127 ? -3.290 -3.438 -10.584 1.00 92.31 127 ILE A O 1
ATOM 940 N N . ALA A 1 128 ? -2.596 -5.033 -9.165 1.00 94.00 128 ALA A N 1
ATOM 941 C CA . ALA A 1 128 ? -1.218 -5.083 -9.644 1.00 94.00 128 ALA A CA 1
ATOM 942 C C . ALA A 1 128 ? -1.141 -5.541 -11.109 1.00 94.00 128 ALA A C 1
ATOM 944 O O . ALA A 1 128 ? -0.461 -4.901 -11.915 1.00 94.00 128 ALA A O 1
ATOM 945 N N . THR A 1 129 ? -1.885 -6.592 -11.461 1.00 92.62 129 THR A N 1
ATOM 946 C CA . THR A 1 129 ? -2.011 -7.089 -12.839 1.00 92.62 129 THR A CA 1
ATOM 947 C C . THR A 1 129 ? -2.589 -6.010 -13.749 1.00 92.62 129 THR A C 1
ATOM 949 O O . THR A 1 129 ? -1.958 -5.653 -14.738 1.00 92.62 129 THR A O 1
ATOM 952 N N . ASP A 1 130 ? -3.710 -5.389 -13.370 1.00 89.38 130 ASP A N 1
ATOM 953 C CA . ASP A 1 130 ? -4.323 -4.298 -14.132 1.00 89.38 130 ASP A CA 1
ATOM 954 C C . ASP A 1 130 ? -3.351 -3.117 -14.307 1.00 89.38 130 ASP A C 1
ATOM 956 O O . ASP A 1 130 ? -3.274 -2.517 -15.381 1.00 89.38 130 ASP A O 1
ATOM 960 N N . ALA A 1 131 ? -2.585 -2.761 -13.271 1.00 89.88 131 ALA A N 1
ATOM 961 C CA . ALA A 1 131 ? -1.596 -1.687 -13.336 1.00 89.88 131 ALA A CA 1
ATOM 962 C C . ALA A 1 131 ? -0.472 -2.001 -14.335 1.00 89.88 131 ALA A C 1
ATOM 964 O O . ALA A 1 131 ? -0.071 -1.129 -15.112 1.00 89.88 131 ALA A O 1
ATOM 965 N N . ARG A 1 132 ? 0.019 -3.243 -14.325 1.00 90.75 132 ARG A N 1
ATOM 966 C CA . ARG A 1 132 ? 1.071 -3.729 -15.221 1.00 90.75 132 ARG A CA 1
ATOM 967 C C . ARG A 1 132 ? 0.584 -3.871 -16.660 1.00 90.75 132 ARG A C 1
ATOM 969 O O . ARG A 1 132 ? 1.287 -3.459 -17.578 1.00 90.75 132 ARG A O 1
ATOM 976 N N . ASP A 1 133 ? -0.604 -4.415 -16.874 1.00 88.75 133 ASP A N 1
ATOM 977 C CA . ASP A 1 133 ? -1.132 -4.661 -18.218 1.00 88.75 133 ASP A CA 1
ATOM 978 C C . ASP A 1 133 ? -1.486 -3.341 -18.923 1.00 88.75 133 ASP A C 1
ATOM 980 O O . ASP A 1 133 ? -1.393 -3.222 -20.143 1.00 88.75 133 ASP A O 1
ATOM 984 N N . ASN A 1 134 ? -1.783 -2.294 -18.146 1.00 83.81 134 ASN A N 1
ATOM 985 C CA . ASN A 1 134 ? -1.984 -0.931 -18.635 1.00 83.81 134 ASN A CA 1
ATOM 986 C C . ASN A 1 134 ? -0.702 -0.067 -18.581 1.00 83.81 134 ASN A C 1
ATOM 988 O O . ASN A 1 134 ? -0.785 1.169 -18.524 1.00 83.81 134 ASN A O 1
ATOM 992 N N . LYS A 1 135 ? 0.492 -0.684 -18.596 1.00 77.50 135 LYS A N 1
ATOM 993 C CA . LYS A 1 135 ? 1.787 0.016 -18.533 1.00 77.50 135 LYS A CA 1
ATOM 994 C C . LYS A 1 135 ? 2.085 0.802 -19.821 1.00 77.50 135 LYS A C 1
ATOM 996 O O . LYS A 1 135 ? 2.775 0.334 -20.719 1.00 77.50 135 LYS A O 1
ATOM 1001 N N . GLY A 1 136 ? 1.560 2.024 -19.915 1.00 77.81 136 GLY A N 1
ATOM 1002 C CA . GLY A 1 136 ? 1.965 3.030 -20.908 1.00 77.81 136 GLY A CA 1
ATOM 1003 C C . GLY A 1 136 ? 3.136 3.909 -20.440 1.00 77.81 136 GLY A C 1
ATOM 1004 O O . GLY A 1 136 ? 3.572 3.816 -19.298 1.00 77.81 136 GLY A O 1
ATOM 1005 N N . TRP A 1 137 ? 3.595 4.839 -21.290 1.00 61.62 137 TRP A N 1
ATOM 1006 C CA . TRP A 1 137 ? 4.709 5.772 -21.001 1.00 61.62 137 TRP A CA 1
ATOM 1007 C C . TRP A 1 137 ? 4.554 6.576 -19.684 1.00 61.62 137 TRP A C 1
ATOM 1009 O O . TRP A 1 137 ? 5.548 6.983 -19.098 1.00 61.62 137 TRP A O 1
ATOM 1019 N N . PHE A 1 138 ? 3.326 6.755 -19.174 1.00 73.75 138 PHE A N 1
ATOM 1020 C CA . PHE A 1 138 ? 3.021 7.469 -17.917 1.00 73.75 138 PHE A CA 1
ATOM 1021 C C . PHE A 1 138 ? 2.423 6.571 -16.817 1.00 73.75 138 PHE A C 1
ATOM 1023 O O . PHE A 1 138 ? 1.714 7.055 -15.933 1.00 73.75 138 PHE A O 1
ATOM 1030 N N . SER A 1 139 ? 2.606 5.252 -16.885 1.00 77.56 139 SER A N 1
ATOM 1031 C CA . SER A 1 139 ? 1.899 4.313 -16.001 1.00 77.56 139 SER A CA 1
ATOM 1032 C C . SER A 1 139 ? 2.223 4.493 -14.521 1.00 77.56 139 SER A C 1
ATOM 1034 O O . SER A 1 139 ? 1.329 4.382 -13.692 1.00 77.56 139 SER A O 1
ATOM 1036 N N . GLU A 1 140 ? 3.476 4.801 -14.188 1.00 85.56 140 GLU A N 1
ATOM 1037 C CA . GLU A 1 140 ? 3.938 4.948 -12.802 1.00 85.56 140 GLU A CA 1
ATOM 1038 C C . GLU A 1 140 ? 3.329 6.186 -12.137 1.00 85.56 140 GLU A C 1
ATOM 1040 O O . GLU A 1 140 ? 2.785 6.110 -11.039 1.00 85.56 140 GLU A O 1
ATOM 1045 N N . GLU A 1 141 ? 3.340 7.320 -12.839 1.00 81.75 141 GLU A N 1
ATOM 1046 C CA . GLU A 1 141 ? 2.744 8.569 -12.360 1.00 81.75 141 GLU A CA 1
ATOM 1047 C C . GLU A 1 141 ? 1.220 8.464 -12.281 1.00 81.75 141 GLU A C 1
ATOM 1049 O O . GLU A 1 141 ? 0.615 8.900 -11.303 1.00 81.75 141 GLU A O 1
ATOM 1054 N N . ARG A 1 142 ? 0.578 7.830 -13.271 1.00 84.00 142 ARG A N 1
ATOM 1055 C CA . ARG A 1 142 ? -0.868 7.567 -13.230 1.00 84.00 142 ARG A CA 1
ATOM 1056 C C . ARG A 1 142 ? -1.241 6.643 -12.076 1.00 84.00 142 ARG A C 1
ATOM 1058 O O . ARG A 1 142 ? -2.245 6.897 -11.418 1.00 84.00 142 ARG A O 1
ATOM 1065 N N . ALA A 1 143 ? -0.441 5.612 -11.811 1.00 85.25 143 ALA A N 1
ATOM 1066 C CA . ALA A 1 143 ? -0.622 4.749 -10.651 1.00 85.25 143 ALA A CA 1
ATOM 1067 C C . ALA A 1 143 ? -0.464 5.545 -9.349 1.00 85.25 143 ALA A C 1
ATOM 1069 O O . ALA A 1 143 ? -1.353 5.497 -8.505 1.00 85.25 143 ALA A O 1
ATOM 1070 N N . ALA A 1 144 ? 0.587 6.364 -9.220 1.00 82.38 144 ALA A N 1
ATOM 1071 C CA . ALA A 1 144 ? 0.775 7.247 -8.067 1.00 82.38 144 ALA A CA 1
ATOM 1072 C C . ALA A 1 144 ? -0.427 8.188 -7.853 1.00 82.38 144 ALA A C 1
ATOM 1074 O O . ALA A 1 144 ? -0.890 8.368 -6.728 1.00 82.38 144 ALA A O 1
ATOM 1075 N N . LEU A 1 145 ? -0.996 8.739 -8.931 1.00 81.69 145 LEU A N 1
ATOM 1076 C CA . LEU A 1 145 ? -2.186 9.593 -8.870 1.00 81.69 145 LEU A CA 1
ATOM 1077 C C . LEU A 1 145 ? -3.448 8.848 -8.423 1.00 81.69 145 LEU A C 1
ATOM 1079 O O . LEU A 1 145 ? -4.323 9.481 -7.834 1.00 81.69 145 LEU A O 1
ATOM 1083 N N . LYS A 1 146 ? -3.561 7.536 -8.659 1.00 83.56 146 LYS A N 1
ATOM 1084 C CA . LYS A 1 146 ? -4.683 6.734 -8.144 1.00 83.56 146 LYS A CA 1
ATOM 1085 C C . LYS A 1 146 ? -4.630 6.545 -6.628 1.00 83.56 146 LYS A C 1
ATOM 1087 O O . LYS A 1 146 ? -5.679 6.353 -6.028 1.00 83.56 146 LYS A O 1
ATOM 1092 N N . PHE A 1 147 ? -3.456 6.666 -6.012 1.00 81.00 147 PHE A N 1
ATOM 1093 C CA . PHE A 1 147 ? -3.282 6.588 -4.556 1.00 81.00 147 PHE A CA 1
ATOM 1094 C C . PHE A 1 147 ? -3.428 7.920 -3.823 1.00 81.00 147 PHE A C 1
ATOM 1096 O O . PHE A 1 147 ? -3.403 7.953 -2.592 1.00 81.00 147 PHE A O 1
ATOM 1103 N N . ARG A 1 148 ? -3.549 9.038 -4.548 1.00 79.56 148 ARG A N 1
ATOM 1104 C CA . ARG A 1 148 ? -3.764 10.342 -3.912 1.00 79.56 148 ARG A CA 1
ATOM 1105 C C . ARG A 1 148 ? -5.061 10.331 -3.107 1.00 79.56 148 ARG A C 1
ATOM 1107 O O . ARG A 1 148 ? -5.954 9.525 -3.349 1.00 79.56 148 ARG A O 1
ATOM 1114 N N . HIS A 1 149 ? -5.211 11.315 -2.231 1.00 75.19 149 HIS A N 1
ATOM 1115 C CA . HIS A 1 149 ? -6.460 11.510 -1.508 1.00 75.19 149 HIS A CA 1
ATOM 1116 C C . HIS A 1 149 ? -7.663 11.609 -2.470 1.00 75.19 149 HIS A C 1
ATOM 1118 O O . HIS A 1 149 ? -7.692 12.479 -3.339 1.00 75.19 149 HIS A O 1
ATOM 1124 N N . SER A 1 150 ? -8.663 10.743 -2.286 1.00 70.38 150 SER A N 1
ATOM 1125 C CA . SER A 1 150 ? -9.839 10.533 -3.152 1.00 70.38 150 SER A CA 1
ATOM 1126 C C . SER A 1 150 ? -9.552 9.938 -4.540 1.00 70.38 150 SER A C 1
ATOM 1128 O O . SER A 1 150 ? -10.376 10.072 -5.443 1.00 70.38 150 SER A O 1
ATOM 1130 N N . GLY A 1 151 ? -8.385 9.328 -4.745 1.00 75.75 151 GLY A N 1
ATOM 1131 C CA . GLY A 1 151 ? -8.087 8.546 -5.943 1.00 75.75 151 GLY A CA 1
ATOM 1132 C C . GLY A 1 151 ? -8.752 7.164 -5.925 1.00 75.75 151 GLY A C 1
ATOM 1133 O O . GLY A 1 151 ? -9.256 6.717 -4.896 1.00 75.75 151 GLY A O 1
ATOM 1134 N N . ASP A 1 152 ? -8.738 6.479 -7.071 1.00 76.62 152 ASP A N 1
ATOM 1135 C CA . ASP A 1 152 ? -9.380 5.163 -7.249 1.00 76.62 152 ASP A CA 1
ATOM 1136 C C . ASP A 1 152 ? -8.848 4.086 -6.286 1.00 76.62 152 ASP A C 1
ATOM 1138 O O . ASP A 1 152 ? -9.550 3.124 -5.980 1.00 76.62 152 ASP A O 1
ATOM 1142 N N . TRP A 1 153 ? -7.605 4.240 -5.822 1.00 80.06 153 TRP A N 1
ATOM 1143 C CA . TRP A 1 153 ? -6.911 3.333 -4.903 1.00 80.06 153 TRP A CA 1
ATOM 1144 C C . TRP A 1 153 ? -6.643 3.987 -3.545 1.00 80.06 153 TRP A C 1
ATOM 1146 O O . TRP A 1 153 ? -5.728 3.600 -2.818 1.00 80.06 153 TRP A O 1
ATOM 1156 N N . ASP A 1 154 ? -7.451 4.982 -3.182 1.00 80.12 154 ASP A N 1
ATOM 1157 C CA . ASP A 1 154 ? -7.464 5.534 -1.835 1.00 80.12 154 ASP A CA 1
ATOM 1158 C C . ASP A 1 154 ? -8.192 4.588 -0.871 1.00 80.12 154 ASP A C 1
ATOM 1160 O O . ASP A 1 154 ? -9.340 4.799 -0.472 1.00 80.12 154 ASP A O 1
ATOM 1164 N N . PHE A 1 155 ? -7.499 3.518 -0.487 1.00 80.00 155 PHE A N 1
ATOM 1165 C CA . PHE A 1 155 ? -8.032 2.499 0.415 1.00 80.00 155 PHE A CA 1
ATOM 1166 C C . PHE A 1 155 ? -8.334 3.039 1.827 1.00 80.00 155 PHE A C 1
ATOM 1168 O O . PHE A 1 155 ? -9.020 2.373 2.600 1.00 80.00 155 PHE A O 1
ATOM 1175 N N . GLN A 1 156 ? -7.876 4.255 2.158 1.00 73.19 156 GLN A N 1
ATOM 1176 C CA . GLN A 1 156 ? -8.186 4.933 3.419 1.00 73.19 156 GLN A CA 1
ATOM 1177 C C . GLN A 1 156 ? -9.580 5.559 3.425 1.00 73.19 156 GLN A C 1
ATOM 1179 O O . GLN A 1 156 ? -10.136 5.748 4.499 1.00 73.19 156 GLN A O 1
ATOM 1184 N N . ARG A 1 157 ? -10.147 5.899 2.259 1.00 71.62 157 ARG A N 1
ATOM 1185 C CA . ARG A 1 157 ? -11.445 6.590 2.124 1.00 71.62 157 ARG A CA 1
ATOM 1186 C C . ARG A 1 157 ? -12.424 5.784 1.277 1.00 71.62 157 ARG A C 1
ATOM 1188 O O . ARG A 1 157 ? -12.957 6.247 0.267 1.00 71.62 157 ARG A O 1
ATOM 1195 N N . MET A 1 158 ? -12.661 4.553 1.706 1.00 70.50 158 MET A N 1
ATOM 1196 C CA . MET A 1 158 ? -13.546 3.610 1.028 1.00 70.50 158 MET A CA 1
ATOM 1197 C C . MET A 1 158 ? -15.011 4.018 1.152 1.00 70.50 158 MET A C 1
ATOM 1199 O O . MET A 1 158 ? -15.424 4.500 2.192 1.00 70.50 158 MET A O 1
ATOM 1203 N N . LYS A 1 159 ? -15.833 3.792 0.124 1.00 68.56 159 LYS A N 1
ATOM 1204 C CA . LYS A 1 159 ? -17.279 4.054 0.220 1.00 68.56 159 LYS A CA 1
ATOM 1205 C C . LYS A 1 159 ? -18.042 2.873 0.826 1.00 68.56 159 LYS A C 1
ATOM 1207 O O . LYS A 1 159 ? -17.720 1.723 0.506 1.00 68.56 159 LYS A O 1
ATOM 1212 N N . ALA A 1 160 ? -19.038 3.177 1.655 1.00 66.75 160 ALA A N 1
ATOM 1213 C CA . ALA A 1 160 ? -20.057 2.246 2.136 1.00 66.75 160 ALA A CA 1
ATOM 1214 C C . ALA A 1 160 ? -20.961 1.807 0.978 1.00 66.75 160 ALA A C 1
ATOM 1216 O O . ALA A 1 160 ? -20.928 2.413 -0.096 1.00 66.75 160 ALA A O 1
ATOM 1217 N N . ASP A 1 161 ? -21.817 0.814 1.218 1.00 68.00 161 ASP A N 1
ATOM 1218 C CA . ASP A 1 161 ? -22.809 0.354 0.233 1.00 68.00 161 ASP A CA 1
ATOM 1219 C C . ASP A 1 161 ? -23.757 1.475 -0.229 1.00 68.00 161 ASP A C 1
ATOM 1221 O O . ASP A 1 161 ? -24.211 1.489 -1.370 1.00 68.00 161 ASP A O 1
ATOM 1225 N N . ASP A 1 162 ? -24.006 2.468 0.627 1.00 68.75 162 ASP A N 1
ATOM 1226 C CA . ASP A 1 162 ? -24.812 3.653 0.311 1.00 68.75 162 ASP A CA 1
ATOM 1227 C C . ASP A 1 162 ? -24.012 4.817 -0.309 1.00 68.75 162 ASP A C 1
ATOM 1229 O O . ASP A 1 162 ? -24.528 5.922 -0.480 1.00 68.75 162 ASP A O 1
ATOM 1233 N N . GLY A 1 163 ? -22.740 4.590 -0.646 1.00 69.69 163 GLY A N 1
ATOM 1234 C CA . GLY A 1 163 ? -21.872 5.563 -1.303 1.00 69.69 163 GLY A CA 1
ATOM 1235 C C . GLY A 1 163 ? -21.188 6.573 -0.375 1.00 69.69 163 GLY A C 1
ATOM 1236 O O . GLY A 1 163 ? -20.386 7.378 -0.865 1.00 69.69 163 GLY A O 1
ATOM 1237 N N . ARG A 1 164 ? -21.443 6.545 0.941 1.00 67.00 164 ARG A N 1
ATOM 1238 C CA . ARG A 1 164 ? -20.790 7.454 1.901 1.00 67.00 164 ARG A CA 1
ATOM 1239 C C . ARG A 1 164 ? -19.316 7.097 2.126 1.00 67.00 164 ARG A C 1
ATOM 1241 O O . ARG A 1 164 ? -19.005 5.915 2.233 1.00 67.00 164 ARG A O 1
ATOM 1248 N N . PRO A 1 165 ? -18.400 8.077 2.231 1.00 64.94 165 PRO A N 1
ATOM 1249 C CA . PRO A 1 165 ? -16.985 7.811 2.474 1.00 64.94 165 PRO A CA 1
ATOM 1250 C C . PRO A 1 165 ? -16.745 7.383 3.924 1.00 64.94 165 PRO A C 1
ATOM 1252 O O . PRO A 1 165 ? -17.103 8.093 4.853 1.00 64.94 165 PRO A O 1
ATOM 1255 N N . ILE A 1 166 ? -16.084 6.255 4.113 1.00 66.00 166 ILE A N 1
ATOM 1256 C CA . ILE A 1 166 ? -15.684 5.695 5.394 1.00 66.00 166 ILE A CA 1
ATOM 1257 C C . ILE A 1 166 ? -14.171 5.793 5.491 1.00 66.00 166 ILE A C 1
ATOM 1259 O O . ILE A 1 166 ? -13.444 5.305 4.622 1.00 66.00 166 ILE A O 1
ATOM 1263 N N . PHE A 1 167 ? -13.713 6.414 6.570 1.00 67.81 167 PHE A N 1
ATOM 1264 C CA . PHE A 1 167 ? -12.315 6.380 6.950 1.00 67.81 167 PHE A CA 1
ATOM 1265 C C . PHE A 1 167 ? -12.111 5.268 7.972 1.00 67.81 167 PHE A C 1
ATOM 1267 O O . PHE A 1 167 ? -12.957 5.066 8.836 1.00 67.81 167 PHE A O 1
ATOM 1274 N N . THR A 1 168 ? -11.008 4.538 7.891 1.00 68.75 168 THR A N 1
ATOM 1275 C CA . THR A 1 168 ? -10.623 3.616 8.967 1.00 68.75 168 THR A CA 1
ATOM 1276 C C . THR A 1 168 ? -9.133 3.742 9.169 1.00 68.75 168 THR A C 1
ATOM 1278 O O . THR A 1 168 ? -8.366 3.776 8.200 1.00 68.75 168 THR A O 1
ATOM 1281 N N . LYS A 1 169 ? -8.718 3.827 10.428 1.00 70.75 169 LYS A N 1
ATOM 1282 C CA . LYS A 1 169 ? -7.297 3.896 10.756 1.00 70.75 169 LYS A CA 1
ATOM 1283 C C . LYS A 1 169 ? -6.615 2.564 10.434 1.00 70.75 169 LYS A C 1
ATOM 1285 O O . LYS A 1 169 ? -5.455 2.535 10.034 1.00 70.75 169 LYS A O 1
ATOM 1290 N N . GLU A 1 170 ? -7.370 1.477 10.531 1.00 71.19 170 GLU A N 1
ATOM 1291 C CA . GLU A 1 170 ? -6.987 0.113 10.192 1.00 71.19 170 GLU A CA 1
ATOM 1292 C C . GLU A 1 170 ? -6.499 0.012 8.740 1.00 71.19 170 GLU A C 1
ATOM 1294 O O . GLU A 1 170 ? -5.460 -0.600 8.482 1.00 71.19 170 GLU A O 1
ATOM 1299 N N . TYR A 1 171 ? -7.173 0.678 7.793 1.00 86.50 171 TYR A N 1
ATOM 1300 C CA . TYR A 1 171 ? -6.786 0.642 6.379 1.00 86.50 171 TYR A CA 1
ATOM 1301 C C . TYR A 1 171 ? -5.700 1.648 5.997 1.00 86.50 171 TYR A C 1
ATOM 1303 O O . TYR A 1 171 ? -5.227 1.616 4.862 1.00 86.50 171 TYR A O 1
ATOM 1311 N N . GLN A 1 172 ? -5.232 2.496 6.917 1.00 86.25 172 GLN A N 1
ATOM 1312 C CA . GLN A 1 172 ? -4.112 3.398 6.641 1.00 86.25 172 GLN A CA 1
ATOM 1313 C C . GLN A 1 172 ? -2.825 2.635 6.326 1.00 86.25 172 GLN A C 1
ATOM 1315 O O . GLN A 1 172 ? -2.197 2.892 5.296 1.00 86.25 172 GLN A O 1
ATOM 1320 N N . ASN A 1 173 ? -2.486 1.647 7.155 1.00 90.56 173 ASN A N 1
ATOM 1321 C CA . ASN A 1 173 ? -1.314 0.799 6.934 1.00 90.56 173 ASN A CA 1
ATOM 1322 C C . ASN A 1 173 ? -1.489 -0.056 5.675 1.00 90.56 173 ASN A C 1
ATOM 1324 O O . ASN A 1 173 ? -0.577 -0.155 4.855 1.00 90.56 173 ASN A O 1
ATOM 1328 N N . PHE A 1 174 ? -2.684 -0.628 5.483 1.00 93.44 174 PHE A N 1
ATOM 1329 C CA . PHE A 1 174 ? -3.008 -1.382 4.272 1.00 93.44 174 PHE A CA 1
ATOM 1330 C C . PHE A 1 174 ? -2.851 -0.527 3.013 1.00 93.44 174 PHE A C 1
ATOM 1332 O O . PHE A 1 174 ? -2.326 -1.009 2.016 1.00 93.4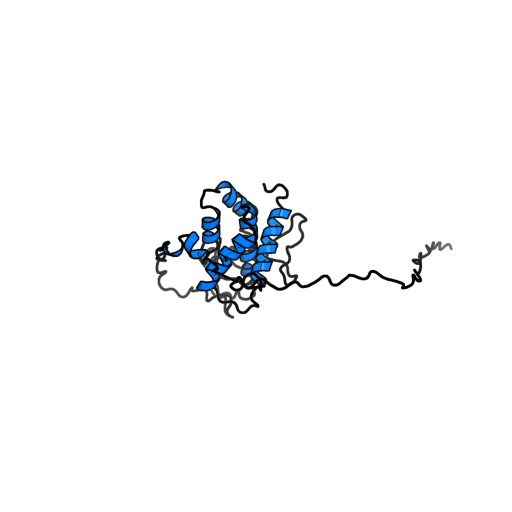4 174 PHE A O 1
ATOM 1339 N N . ALA A 1 175 ? -3.245 0.748 3.057 1.00 92.31 175 ALA A N 1
ATOM 1340 C CA . ALA A 1 175 ? -3.113 1.639 1.917 1.00 92.31 175 ALA A CA 1
ATOM 1341 C C . ALA A 1 175 ? -1.656 1.886 1.531 1.00 92.31 175 ALA A C 1
ATOM 1343 O O . ALA A 1 175 ? -1.307 1.780 0.356 1.00 92.31 175 ALA A O 1
ATOM 1344 N N . ASN A 1 176 ? -0.798 2.140 2.520 1.00 93.62 176 ASN A N 1
ATOM 1345 C CA . ASN A 1 176 ? 0.635 2.273 2.285 1.00 93.62 176 ASN A CA 1
ATOM 1346 C C . ASN A 1 176 ? 1.225 0.968 1.718 1.00 93.62 176 ASN A C 1
ATOM 1348 O O . ASN A 1 176 ? 1.933 0.991 0.713 1.00 93.62 176 ASN A O 1
ATOM 1352 N N . ILE A 1 177 ? 0.871 -0.183 2.293 1.00 96.00 177 ILE A N 1
ATOM 1353 C CA . ILE A 1 177 ? 1.286 -1.497 1.779 1.00 96.00 177 ILE A CA 1
ATOM 1354 C C . ILE A 1 177 ? 0.811 -1.700 0.335 1.00 96.00 177 ILE A C 1
ATOM 1356 O O . ILE A 1 177 ? 1.593 -2.129 -0.508 1.00 96.00 177 ILE A O 1
ATOM 1360 N N . GLY A 1 178 ? -0.427 -1.330 0.007 1.00 95.12 178 GLY A N 1
ATOM 1361 C CA . GLY A 1 178 ? -0.963 -1.389 -1.352 1.00 95.12 178 GLY A CA 1
ATOM 1362 C C . GLY A 1 178 ? -0.156 -0.552 -2.351 1.00 95.12 178 GLY A C 1
ATOM 1363 O O . GLY A 1 178 ? 0.112 -1.025 -3.456 1.00 95.12 178 GLY A O 1
ATOM 1364 N N . ILE A 1 179 ? 0.302 0.644 -1.956 1.00 94.50 179 ILE A N 1
ATOM 1365 C CA . ILE A 1 179 ? 1.211 1.472 -2.772 1.00 94.50 179 ILE A CA 1
ATOM 1366 C C . ILE A 1 179 ? 2.503 0.709 -3.062 1.00 94.50 179 ILE A C 1
ATOM 1368 O O . ILE A 1 179 ? 2.868 0.554 -4.228 1.00 94.50 179 ILE A O 1
ATOM 1372 N N . GLY A 1 180 ? 3.160 0.193 -2.019 1.00 96.31 180 GLY A N 1
ATOM 1373 C CA . GLY A 1 180 ? 4.383 -0.604 -2.149 1.00 96.31 180 GLY A CA 1
ATOM 1374 C C . GLY A 1 180 ? 4.209 -1.809 -3.070 1.00 96.31 180 GLY A C 1
ATOM 1375 O O . GLY A 1 180 ? 5.037 -2.057 -3.945 1.00 96.31 180 GLY A O 1
ATOM 1376 N N . TYR A 1 181 ? 3.090 -2.512 -2.908 1.00 97.31 181 TYR A N 1
ATOM 1377 C CA . TYR A 1 181 ? 2.727 -3.697 -3.675 1.00 97.31 181 TYR A CA 1
ATOM 1378 C C . TYR A 1 181 ? 2.605 -3.405 -5.174 1.00 97.31 181 TYR A C 1
ATOM 1380 O O . TYR A 1 181 ? 3.252 -4.036 -6.008 1.00 97.31 181 TYR A O 1
ATOM 1388 N N . ILE A 1 182 ? 1.810 -2.394 -5.518 1.00 95.38 182 ILE A N 1
ATOM 1389 C CA . ILE A 1 182 ? 1.508 -2.036 -6.907 1.00 95.38 182 ILE A CA 1
ATOM 1390 C C . ILE A 1 182 ? 2.720 -1.376 -7.580 1.00 95.38 182 ILE A C 1
ATOM 1392 O O . ILE A 1 182 ? 2.987 -1.626 -8.753 1.00 95.38 182 ILE A O 1
ATOM 1396 N N . MET A 1 183 ? 3.507 -0.582 -6.850 1.00 94.38 183 MET A N 1
ATOM 1397 C CA . MET A 1 183 ? 4.769 -0.037 -7.366 1.00 94.38 183 MET A CA 1
ATOM 1398 C C . MET A 1 183 ? 5.806 -1.139 -7.612 1.00 94.38 183 MET A C 1
ATOM 1400 O O . MET A 1 183 ? 6.508 -1.095 -8.626 1.00 94.38 183 MET A O 1
ATOM 1404 N N . GLY A 1 184 ? 5.840 -2.168 -6.757 1.00 95.19 184 GLY A N 1
ATOM 1405 C CA . GLY A 1 184 ? 6.595 -3.398 -6.994 1.00 95.19 184 GLY A CA 1
ATOM 1406 C C . GLY A 1 184 ? 6.199 -4.075 -8.306 1.00 95.19 184 GLY A C 1
ATOM 1407 O O . GLY A 1 184 ? 7.071 -4.380 -9.120 1.00 95.19 184 GLY A O 1
ATOM 1408 N N . ALA A 1 185 ? 4.895 -4.195 -8.566 1.00 95.38 185 ALA A N 1
ATOM 1409 C CA . ALA A 1 185 ? 4.366 -4.750 -9.814 1.00 95.38 185 ALA A CA 1
ATOM 1410 C C . ALA A 1 185 ? 4.748 -3.961 -11.067 1.00 95.38 185 ALA A C 1
ATOM 1412 O O . ALA A 1 185 ? 4.982 -4.528 -12.135 1.00 95.38 185 ALA A O 1
ATOM 1413 N N . LEU A 1 186 ? 4.866 -2.642 -10.939 1.00 93.75 186 LEU A N 1
ATOM 1414 C CA . LEU A 1 186 ? 5.304 -1.773 -12.026 1.00 93.75 186 LEU A CA 1
ATOM 1415 C C . LEU A 1 186 ? 6.826 -1.802 -12.248 1.00 93.75 186 LEU A C 1
ATOM 1417 O O . LEU A 1 186 ? 7.294 -1.279 -13.265 1.00 93.75 186 LEU A O 1
ATOM 1421 N N . GLY A 1 187 ? 7.593 -2.430 -11.350 1.00 94.44 187 GLY A N 1
ATOM 1422 C CA . GLY A 1 187 ? 9.058 -2.441 -11.367 1.00 94.44 187 GLY A CA 1
ATOM 1423 C C . GLY A 1 187 ? 9.679 -1.125 -10.887 1.00 94.44 187 GLY A C 1
ATOM 1424 O O . GLY A 1 187 ? 10.821 -0.819 -11.231 1.00 94.44 187 GLY A O 1
ATOM 1425 N N . VAL A 1 188 ? 8.930 -0.322 -10.128 1.00 93.94 188 VAL A N 1
ATOM 1426 C CA . VAL A 1 188 ? 9.391 0.958 -9.578 1.00 93.94 188 VAL A CA 1
ATOM 1427 C C . VAL A 1 188 ? 10.247 0.689 -8.347 1.00 93.94 188 VAL A C 1
ATOM 1429 O O . VAL A 1 188 ? 9.821 -0.009 -7.433 1.00 93.94 188 VAL A O 1
ATOM 1432 N N . SER A 1 189 ? 11.456 1.251 -8.291 1.00 95.62 189 SER A N 1
ATOM 1433 C CA . SER A 1 189 ? 12.319 1.091 -7.117 1.00 95.62 189 SER A CA 1
ATOM 1434 C C . SER A 1 189 ? 11.742 1.781 -5.876 1.00 95.62 189 SER A C 1
ATOM 1436 O O . SER A 1 189 ? 11.038 2.791 -5.976 1.00 95.62 189 SER A O 1
ATOM 1438 N N . MET A 1 190 ? 12.112 1.280 -4.692 1.00 94.81 190 MET A N 1
ATOM 1439 C CA . MET A 1 190 ? 11.746 1.887 -3.406 1.00 94.81 190 MET A CA 1
ATOM 1440 C C . MET A 1 190 ? 12.121 3.372 -3.332 1.00 94.81 190 MET A C 1
ATOM 1442 O O . MET A 1 190 ? 11.297 4.182 -2.919 1.00 94.81 190 MET A O 1
ATOM 1446 N N . ASP A 1 191 ? 13.315 3.751 -3.798 1.00 94.94 191 ASP A N 1
ATOM 1447 C CA . ASP A 1 191 ? 13.749 5.154 -3.812 1.00 94.94 191 ASP A CA 1
ATOM 1448 C C . ASP A 1 191 ? 12.854 6.037 -4.685 1.00 94.94 191 ASP A C 1
ATOM 1450 O O . ASP A 1 191 ? 12.471 7.133 -4.275 1.00 94.94 191 ASP A O 1
ATOM 1454 N N . LYS A 1 192 ? 12.484 5.559 -5.879 1.00 93.94 192 LYS A N 1
ATOM 1455 C CA . LYS A 1 192 ? 11.646 6.320 -6.810 1.00 93.94 192 LYS A CA 1
ATOM 1456 C C . LYS A 1 192 ? 10.229 6.492 -6.260 1.00 93.94 192 LYS A C 1
ATOM 1458 O O . LYS A 1 192 ? 9.705 7.605 -6.254 1.00 93.94 192 LYS A O 1
ATOM 1463 N N . MET A 1 193 ? 9.637 5.419 -5.736 1.00 93.75 193 MET A N 1
ATOM 1464 C CA . MET A 1 193 ? 8.327 5.460 -5.083 1.00 93.75 193 MET A CA 1
ATOM 1465 C C . MET A 1 193 ? 8.323 6.403 -3.871 1.00 93.75 193 MET A C 1
ATOM 1467 O O . MET A 1 193 ? 7.455 7.272 -3.772 1.00 93.75 193 MET A O 1
ATOM 1471 N N . SER A 1 194 ? 9.300 6.270 -2.970 1.00 93.25 194 SER A N 1
ATOM 1472 C CA . SER A 1 194 ? 9.423 7.135 -1.792 1.00 93.25 194 SER A CA 1
ATOM 1473 C C . SER A 1 194 ? 9.682 8.593 -2.181 1.00 93.25 194 SER A C 1
ATOM 1475 O O . SER A 1 194 ? 9.180 9.501 -1.523 1.00 93.25 194 SER A O 1
ATOM 1477 N N . GLY A 1 195 ? 10.381 8.848 -3.291 1.00 91.69 195 GLY A N 1
ATOM 1478 C CA . GLY A 1 195 ? 10.522 10.187 -3.864 1.00 91.69 195 GLY A CA 1
ATOM 1479 C C . GLY A 1 195 ? 9.183 10.795 -4.306 1.00 91.69 195 GLY A C 1
ATOM 1480 O O . GLY A 1 195 ? 8.893 11.951 -3.975 1.00 91.69 195 GLY A O 1
ATOM 1481 N N . TYR A 1 196 ? 8.331 10.020 -4.991 1.00 90.00 196 TYR A N 1
ATOM 1482 C CA . TYR A 1 196 ? 6.987 10.467 -5.381 1.00 90.00 196 TYR A CA 1
ATOM 1483 C C . TYR A 1 196 ? 6.109 10.763 -4.165 1.00 90.00 196 TYR A C 1
ATOM 1485 O O . TYR A 1 196 ? 5.531 11.850 -4.065 1.00 90.00 196 TYR A O 1
ATOM 1493 N N . ALA A 1 197 ? 6.054 9.830 -3.213 1.00 91.06 197 ALA A N 1
ATOM 1494 C CA . ALA A 1 197 ? 5.287 10.005 -1.988 1.00 91.06 197 ALA A CA 1
ATOM 1495 C C . ALA A 1 197 ? 5.806 11.201 -1.173 1.00 91.06 197 ALA A C 1
ATOM 1497 O O . ALA A 1 197 ? 5.017 12.020 -0.707 1.00 91.06 197 ALA A O 1
ATOM 1498 N N . GLY A 1 198 ? 7.128 11.350 -1.041 1.00 92.75 198 GLY A N 1
ATOM 1499 C CA . GLY A 1 198 ? 7.749 12.449 -0.304 1.00 92.75 198 GLY A CA 1
ATOM 1500 C C . GLY A 1 198 ? 7.446 13.811 -0.928 1.00 92.75 198 GLY A C 1
ATOM 1501 O O . GLY A 1 198 ? 7.132 14.760 -0.210 1.00 92.75 198 GLY A O 1
ATOM 1502 N N . THR A 1 199 ? 7.449 13.899 -2.261 1.00 90.75 199 THR A N 1
ATOM 1503 C CA . THR A 1 199 ? 7.059 15.121 -2.985 1.00 90.75 199 THR A CA 1
ATOM 1504 C C . THR A 1 199 ? 5.601 15.486 -2.725 1.00 90.75 199 THR A C 1
ATOM 1506 O O . THR A 1 199 ? 5.306 16.642 -2.427 1.00 90.75 199 THR A O 1
ATOM 1509 N N . TYR A 1 200 ? 4.687 14.513 -2.785 1.00 87.94 200 TYR A N 1
ATOM 1510 C CA . TYR A 1 200 ? 3.279 14.735 -2.450 1.00 87.94 200 TYR A CA 1
ATOM 1511 C C . TYR A 1 200 ? 3.117 15.191 -0.992 1.00 87.94 200 TYR A C 1
ATOM 1513 O O . TYR A 1 200 ? 2.446 16.188 -0.703 1.00 87.94 200 TYR A O 1
ATOM 1521 N N . CYS A 1 201 ? 3.790 14.506 -0.069 1.00 89.31 201 CYS A N 1
ATOM 1522 C CA . CYS A 1 201 ? 3.625 14.738 1.354 1.00 89.31 201 CYS A CA 1
ATOM 1523 C C . CYS A 1 201 ? 4.250 16.015 1.881 1.00 89.31 201 CYS A C 1
ATOM 1525 O O . CYS A 1 201 ? 3.691 16.604 2.804 1.00 89.31 201 CYS A O 1
ATOM 1527 N N . LYS A 1 202 ? 5.298 16.518 1.228 1.00 91.94 202 LYS A N 1
ATOM 1528 C CA . LYS A 1 202 ? 5.848 17.850 1.491 1.00 91.94 202 LYS A CA 1
ATOM 1529 C C . LYS A 1 202 ? 4.776 18.949 1.493 1.00 91.94 202 LYS A C 1
ATOM 1531 O O . LYS A 1 202 ? 4.901 19.912 2.241 1.00 91.94 202 LYS A O 1
ATOM 1536 N N . PHE A 1 203 ? 3.740 18.819 0.659 1.00 88.56 203 PHE A N 1
ATOM 1537 C CA . PHE A 1 203 ? 2.707 19.848 0.498 1.00 88.56 203 PHE A CA 1
ATOM 1538 C C . PHE A 1 203 ? 1.344 19.473 1.083 1.00 88.56 203 PHE A C 1
ATOM 1540 O O . PHE A 1 203 ? 0.496 20.355 1.236 1.00 88.56 203 PHE A O 1
ATOM 1547 N N . LYS A 1 204 ? 1.083 18.183 1.325 1.00 83.75 204 LYS A N 1
ATOM 1548 C CA . LYS A 1 204 ? -0.272 17.677 1.607 1.00 83.75 204 LYS A CA 1
ATOM 1549 C C . LYS A 1 204 ? -0.390 16.793 2.841 1.00 83.75 204 LYS A C 1
ATOM 1551 O O . LYS A 1 204 ? -1.518 16.547 3.262 1.00 83.75 204 LYS A O 1
ATOM 1556 N N . CYS A 1 205 ? 0.716 16.320 3.407 1.00 82.88 205 CYS A N 1
ATOM 1557 C CA . CYS A 1 205 ? 0.680 15.412 4.547 1.00 82.88 205 CYS A CA 1
ATOM 1558 C C . CYS A 1 205 ? 1.062 16.146 5.834 1.00 82.88 205 CYS A C 1
ATOM 1560 O O . CYS A 1 205 ? 1.921 17.026 5.845 1.00 82.88 205 CYS A O 1
ATOM 1562 N N . SER A 1 206 ? 0.420 15.755 6.928 1.00 83.88 206 SER A N 1
ATOM 1563 C CA . SER A 1 206 ? 0.806 16.117 8.285 1.00 83.88 206 SER A CA 1
ATOM 1564 C C . SER A 1 206 ? 0.883 14.819 9.075 1.00 83.88 206 SER A C 1
ATOM 1566 O O . SER A 1 206 ? -0.067 14.037 9.068 1.00 83.88 206 SER A O 1
ATOM 1568 N N . TYR A 1 207 ? 2.037 14.563 9.684 1.00 82.50 207 TYR A N 1
ATOM 1569 C CA . TYR A 1 207 ? 2.307 13.338 10.426 1.00 82.50 207 TYR A CA 1
ATOM 1570 C C . TYR A 1 207 ? 2.618 13.676 11.879 1.00 82.50 207 TYR A C 1
ATOM 1572 O O . TYR A 1 207 ? 3.411 14.573 12.152 1.00 82.50 207 TYR A O 1
ATOM 1580 N N . ASN A 1 208 ? 2.033 12.908 12.798 1.00 88.50 208 ASN A N 1
ATOM 1581 C CA . ASN A 1 208 ? 2.374 12.924 14.225 1.00 88.50 208 ASN A CA 1
ATOM 1582 C C . ASN A 1 208 ? 3.369 11.801 14.580 1.00 88.50 208 ASN A C 1
ATOM 1584 O O . ASN A 1 208 ? 3.459 11.380 15.731 1.00 88.50 208 ASN A O 1
ATOM 1588 N N . GLU A 1 209 ? 4.082 11.280 13.584 1.00 88.44 209 GLU A N 1
ATOM 1589 C CA . GLU A 1 209 ? 4.997 10.146 13.705 1.00 88.44 209 GLU A CA 1
ATOM 1590 C C . GLU A 1 209 ? 6.440 10.579 13.414 1.00 88.44 209 GLU A C 1
ATOM 1592 O O . GLU A 1 209 ? 6.647 11.576 12.715 1.00 88.44 209 GLU A O 1
ATOM 1597 N N . PRO A 1 210 ? 7.453 9.842 13.912 1.00 95.50 210 PRO A N 1
ATOM 1598 C CA . PRO A 1 210 ? 8.841 10.091 13.547 1.00 95.50 210 PRO A CA 1
ATOM 1599 C C . PRO A 1 210 ? 9.029 10.044 12.028 1.00 95.50 210 PRO A C 1
ATOM 1601 O O . PRO A 1 210 ? 8.590 9.102 11.368 1.00 95.50 210 PRO A O 1
ATOM 1604 N N . MET A 1 211 ? 9.697 11.055 11.478 1.00 96.06 211 MET A N 1
ATOM 1605 C CA . MET A 1 211 ? 10.000 11.120 10.049 1.00 96.06 211 MET A CA 1
ATOM 1606 C C . MET A 1 211 ? 11.148 10.174 9.691 1.00 96.06 211 MET A C 1
ATOM 1608 O O . MET A 1 211 ? 12.056 9.952 10.494 1.00 96.06 211 MET A O 1
ATOM 1612 N N . SER A 1 212 ? 11.128 9.638 8.472 1.00 96.62 212 SER A N 1
ATOM 1613 C CA . SER A 1 212 ? 12.216 8.809 7.958 1.00 96.62 212 SER A CA 1
ATOM 1614 C C . SER A 1 212 ? 13.500 9.639 7.794 1.00 96.62 212 SER A C 1
ATOM 1616 O O . SER A 1 212 ? 13.452 10.704 7.172 1.00 96.62 212 SER A O 1
ATOM 1618 N N . PRO A 1 213 ? 14.668 9.153 8.260 1.00 96.00 213 PRO A N 1
ATOM 1619 C CA . PRO A 1 213 ? 15.947 9.827 8.025 1.00 96.00 213 PRO A CA 1
ATOM 1620 C C . PRO A 1 213 ? 16.322 9.918 6.540 1.00 96.00 213 PRO A C 1
ATOM 1622 O O . PRO A 1 213 ? 16.979 10.869 6.127 1.00 96.00 213 PRO A O 1
ATOM 1625 N N . GLN A 1 214 ? 15.912 8.926 5.742 1.00 95.88 214 GLN A N 1
ATOM 1626 C CA . GLN A 1 214 ? 16.211 8.851 4.310 1.00 95.88 214 GLN A CA 1
ATOM 1627 C C . GLN A 1 214 ? 15.210 9.657 3.471 1.00 95.88 214 GLN A C 1
ATOM 1629 O O . GLN A 1 214 ? 15.580 10.225 2.445 1.00 95.88 214 GLN A O 1
ATOM 1634 N N . TYR A 1 215 ? 13.953 9.741 3.921 1.00 95.62 215 TYR A N 1
ATOM 1635 C CA . TYR A 1 215 ? 12.878 10.446 3.223 1.00 95.62 215 TYR A CA 1
ATOM 1636 C C . TYR A 1 215 ? 12.186 11.434 4.183 1.00 95.62 215 TYR A C 1
ATOM 1638 O O . TYR A 1 215 ? 11.133 11.120 4.738 1.00 95.62 215 TYR A O 1
ATOM 1646 N N . PRO A 1 216 ? 12.729 12.652 4.379 1.00 94.94 216 PRO A N 1
ATOM 164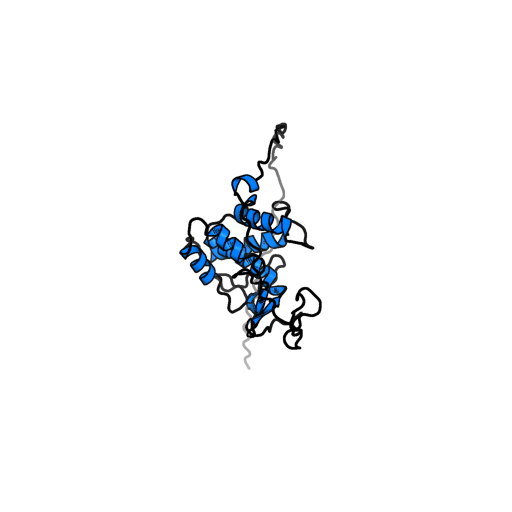7 C CA . PRO A 1 216 ? 12.351 13.554 5.480 1.00 94.94 216 PRO A CA 1
ATOM 1648 C C . PRO A 1 216 ? 10.921 14.113 5.409 1.00 94.94 216 PRO A C 1
ATOM 1650 O O . PRO A 1 216 ? 10.475 14.792 6.330 1.00 94.94 216 PRO A O 1
ATOM 1653 N N . HIS A 1 217 ? 10.194 13.852 4.321 1.00 95.44 217 HIS A N 1
ATOM 1654 C CA . HIS A 1 217 ? 8.789 14.233 4.141 1.00 95.44 217 HIS A CA 1
ATOM 1655 C C . HIS A 1 217 ? 7.815 13.057 4.296 1.00 95.44 217 HIS A C 1
ATOM 1657 O O . HIS A 1 217 ? 6.613 13.236 4.117 1.00 95.44 217 HIS A O 1
ATOM 1663 N N . LEU A 1 218 ? 8.318 11.872 4.645 1.00 94.94 218 LEU A N 1
ATOM 1664 C CA . LEU A 1 218 ? 7.524 10.684 4.938 1.00 94.94 218 LEU A CA 1
ATOM 1665 C C . LEU A 1 218 ? 7.722 10.256 6.389 1.00 94.94 218 LEU A C 1
ATOM 1667 O O . LEU A 1 218 ? 8.838 10.301 6.909 1.00 94.94 218 LEU A O 1
ATOM 1671 N N . ALA A 1 219 ? 6.646 9.799 7.024 1.00 95.12 219 ALA A N 1
ATOM 1672 C CA . ALA A 1 219 ? 6.753 9.098 8.295 1.00 95.12 219 ALA A CA 1
ATOM 1673 C C . ALA A 1 219 ? 7.573 7.808 8.111 1.00 95.12 219 ALA A C 1
ATOM 1675 O O . ALA A 1 219 ? 7.424 7.101 7.112 1.00 95.12 219 ALA A O 1
ATOM 1676 N N . ASP A 1 220 ? 8.420 7.470 9.081 1.00 95.56 220 ASP A N 1
ATOM 1677 C CA . ASP A 1 220 ? 9.233 6.249 9.063 1.00 95.56 220 ASP A CA 1
ATOM 1678 C C . ASP A 1 220 ? 8.359 4.988 8.949 1.00 95.56 220 ASP A C 1
ATOM 1680 O O . ASP A 1 220 ? 8.669 4.060 8.200 1.00 95.56 220 ASP A O 1
ATOM 1684 N N . ARG A 1 221 ? 7.199 4.995 9.619 1.00 94.69 221 ARG A N 1
ATOM 1685 C CA . ARG A 1 221 ? 6.187 3.938 9.509 1.00 94.69 221 ARG A CA 1
ATOM 1686 C C . ARG A 1 221 ? 5.719 3.741 8.070 1.00 94.69 221 ARG A C 1
ATOM 1688 O O . ARG A 1 221 ? 5.688 2.609 7.602 1.00 94.69 221 ARG A O 1
ATOM 1695 N N . GLN A 1 222 ? 5.404 4.825 7.366 1.00 94.25 222 GLN A N 1
ATOM 1696 C CA . GLN A 1 222 ? 4.916 4.769 5.989 1.00 94.25 222 GLN A CA 1
ATOM 1697 C C . GLN A 1 222 ? 5.953 4.157 5.042 1.00 94.25 222 GLN A C 1
ATOM 1699 O O . GLN A 1 222 ? 5.606 3.336 4.198 1.00 94.25 222 GLN A O 1
ATOM 1704 N N . VAL A 1 223 ? 7.232 4.503 5.209 1.00 96.12 223 VAL A N 1
ATOM 1705 C CA . VAL A 1 223 ? 8.327 3.918 4.417 1.00 96.12 223 VAL A CA 1
ATOM 1706 C C . VAL A 1 223 ? 8.446 2.412 4.674 1.00 96.12 223 VAL A C 1
ATOM 1708 O O . VAL A 1 223 ? 8.635 1.634 3.739 1.00 96.12 223 VAL A O 1
ATOM 1711 N N . LYS A 1 224 ? 8.288 1.974 5.928 1.00 96.81 224 LYS A N 1
ATOM 1712 C CA . LYS A 1 224 ? 8.284 0.546 6.276 1.00 96.81 224 LYS A CA 1
ATOM 1713 C C . LYS A 1 224 ? 7.077 -0.189 5.693 1.00 96.81 224 LYS A C 1
ATOM 1715 O O . LYS A 1 224 ? 7.243 -1.284 5.165 1.00 96.81 224 LYS A O 1
ATOM 1720 N N . ASP A 1 225 ? 5.894 0.414 5.732 1.00 96.25 225 ASP A N 1
ATOM 1721 C CA . ASP A 1 225 ? 4.690 -0.147 5.113 1.00 96.25 225 ASP A CA 1
ATOM 1722 C C . ASP A 1 225 ? 4.869 -0.300 3.589 1.00 96.25 225 ASP A C 1
ATOM 1724 O O . ASP A 1 225 ? 4.557 -1.350 3.026 1.00 96.25 225 ASP A O 1
ATOM 1728 N N . PHE A 1 226 ? 5.452 0.703 2.919 1.00 96.81 226 PHE A N 1
ATOM 1729 C CA . PHE A 1 226 ? 5.821 0.610 1.503 1.00 96.81 226 PHE A CA 1
ATOM 1730 C C . PHE A 1 226 ? 6.764 -0.570 1.239 1.00 96.81 226 PHE A C 1
ATOM 1732 O O . PHE A 1 226 ? 6.547 -1.344 0.306 1.00 96.81 226 PHE A O 1
ATOM 1739 N N . GLN A 1 227 ? 7.787 -0.741 2.079 1.00 97.75 227 GLN A N 1
ATOM 1740 C CA . GLN A 1 227 ? 8.747 -1.835 1.954 1.00 97.75 227 GLN A CA 1
ATOM 1741 C C . GLN A 1 227 ? 8.087 -3.209 2.131 1.00 97.75 227 GLN A C 1
ATOM 1743 O O . GLN A 1 227 ? 8.418 -4.140 1.396 1.00 97.75 227 GLN A O 1
ATOM 1748 N N . ILE A 1 228 ? 7.147 -3.338 3.074 1.00 97.94 228 ILE A N 1
ATOM 1749 C CA . ILE A 1 228 ? 6.370 -4.566 3.287 1.00 97.94 228 ILE A CA 1
ATOM 1750 C C . ILE A 1 228 ? 5.578 -4.911 2.029 1.00 97.94 228 ILE A C 1
ATOM 1752 O O . ILE A 1 228 ? 5.687 -6.030 1.536 1.00 97.94 228 ILE A O 1
ATOM 1756 N N . GLY A 1 229 ? 4.832 -3.953 1.473 1.00 97.62 229 GLY A N 1
ATOM 1757 C CA . GLY A 1 229 ? 4.076 -4.167 0.239 1.00 97.62 229 GLY A CA 1
ATOM 1758 C C . GLY A 1 229 ? 4.956 -4.561 -0.940 1.00 97.62 229 GLY A C 1
ATOM 1759 O O . GLY A 1 229 ? 4.658 -5.522 -1.647 1.00 97.62 229 GLY A O 1
ATOM 1760 N N . PHE A 1 230 ? 6.076 -3.860 -1.113 1.00 97.62 230 PHE A N 1
ATOM 1761 C CA . PHE A 1 230 ? 7.037 -4.139 -2.175 1.00 97.62 230 PHE A CA 1
ATOM 1762 C C . PHE A 1 230 ? 7.617 -5.558 -2.075 1.00 97.62 230 PHE A C 1
ATOM 1764 O O . PHE A 1 230 ? 7.686 -6.279 -3.071 1.00 97.62 230 PHE A O 1
ATOM 1771 N N . ASN A 1 231 ? 8.002 -5.986 -0.869 1.00 97.50 231 ASN A N 1
ATOM 1772 C CA . ASN A 1 231 ? 8.516 -7.335 -0.631 1.00 97.50 231 ASN A CA 1
ATOM 1773 C C . ASN A 1 231 ? 7.432 -8.396 -0.826 1.00 97.50 231 ASN A C 1
ATOM 1775 O O . ASN A 1 231 ? 7.685 -9.397 -1.491 1.00 97.50 231 ASN A O 1
ATOM 1779 N N . LEU A 1 232 ? 6.218 -8.146 -0.332 1.00 98.19 232 LEU A N 1
ATOM 1780 C CA . LEU A 1 232 ? 5.088 -9.058 -0.482 1.00 98.19 232 LEU A CA 1
ATOM 1781 C C . LEU A 1 232 ? 4.772 -9.336 -1.957 1.00 98.19 232 LEU A C 1
ATOM 1783 O O . LEU A 1 232 ? 4.497 -10.480 -2.316 1.00 98.19 232 LEU A O 1
ATOM 1787 N N . TYR A 1 233 ? 4.846 -8.319 -2.825 1.00 97.56 233 TYR A N 1
ATOM 1788 C CA . TYR A 1 233 ? 4.676 -8.525 -4.265 1.00 97.56 233 TYR A CA 1
ATOM 1789 C C . TYR A 1 233 ? 5.742 -9.475 -4.820 1.00 97.56 233 TYR A C 1
ATOM 1791 O O . TYR A 1 233 ? 5.404 -10.431 -5.513 1.00 97.56 233 TYR A O 1
ATOM 1799 N N . ARG A 1 234 ? 7.018 -9.259 -4.471 1.00 96.25 234 ARG A N 1
ATOM 1800 C CA . ARG A 1 234 ? 8.141 -10.100 -4.928 1.00 96.25 234 ARG A CA 1
ATOM 1801 C C . ARG A 1 234 ? 8.066 -11.535 -4.414 1.00 96.25 234 ARG A C 1
ATOM 1803 O O . ARG A 1 234 ? 8.478 -12.447 -5.118 1.00 96.25 234 ARG A O 1
ATOM 1810 N N . GLU A 1 235 ? 7.566 -11.731 -3.198 1.00 97.00 235 GLU A N 1
ATOM 1811 C CA . GLU A 1 235 ? 7.336 -13.062 -2.629 1.00 97.00 235 GLU A CA 1
ATOM 1812 C C . GLU A 1 235 ? 6.256 -13.826 -3.403 1.00 97.00 235 GLU A C 1
ATOM 1814 O O . GLU A 1 235 ? 6.408 -15.019 -3.652 1.00 97.00 235 GLU A O 1
ATOM 1819 N N . ARG A 1 236 ? 5.174 -13.143 -3.797 1.00 96.81 236 ARG A N 1
ATOM 1820 C CA . ARG A 1 236 ? 4.072 -13.731 -4.574 1.00 96.81 236 ARG A CA 1
ATOM 1821 C C . ARG A 1 236 ? 4.415 -13.933 -6.053 1.00 96.81 236 ARG A C 1
ATOM 1823 O O . ARG A 1 236 ? 3.886 -14.854 -6.665 1.00 96.81 236 ARG A O 1
ATOM 1830 N N . HIS A 1 237 ? 5.316 -13.113 -6.589 1.00 96.19 237 HIS A N 1
ATOM 1831 C CA . HIS A 1 237 ? 5.679 -13.063 -8.008 1.00 96.19 237 HIS A CA 1
ATOM 1832 C C . HIS A 1 237 ? 7.210 -13.156 -8.174 1.00 96.19 237 HIS A C 1
ATOM 1834 O O . HIS A 1 237 ? 7.864 -12.170 -8.538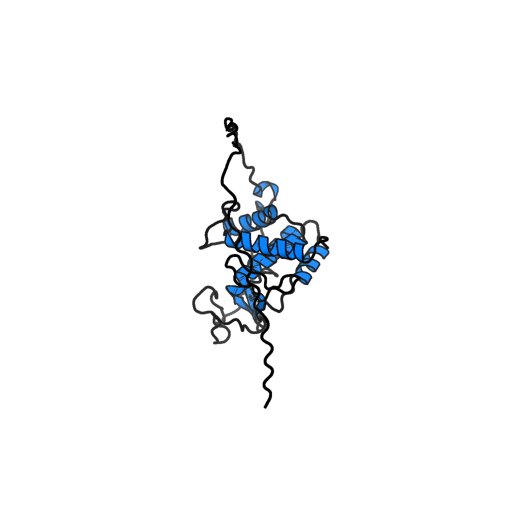 1.00 96.19 237 HIS A O 1
ATOM 1840 N N . PRO A 1 238 ? 7.829 -14.313 -7.860 1.00 93.38 238 PRO A N 1
ATOM 1841 C CA . PRO A 1 238 ? 9.288 -14.455 -7.819 1.00 93.38 238 PRO A CA 1
ATOM 1842 C C . PRO A 1 238 ? 9.968 -14.291 -9.187 1.00 93.38 238 PRO A C 1
ATOM 1844 O O . PRO A 1 238 ? 11.148 -13.949 -9.248 1.00 93.38 238 PRO A O 1
ATOM 1847 N N . ASP A 1 239 ? 9.243 -14.505 -10.284 1.00 92.81 239 ASP A N 1
ATOM 1848 C CA . ASP A 1 239 ? 9.700 -14.280 -11.658 1.00 92.81 239 ASP A CA 1
ATOM 1849 C C . ASP A 1 239 ? 9.403 -12.857 -12.169 1.00 92.81 239 ASP A C 1
ATOM 1851 O O . ASP A 1 239 ? 9.741 -12.518 -13.307 1.00 92.81 239 ASP A O 1
ATOM 1855 N N . GLY A 1 240 ? 8.800 -12.012 -11.327 1.00 82.38 240 GLY A N 1
ATOM 1856 C CA . GLY A 1 240 ? 8.388 -10.654 -11.667 1.00 82.38 240 GLY A CA 1
ATOM 1857 C C . GLY A 1 240 ? 7.193 -10.580 -12.623 1.00 82.38 240 GLY A C 1
ATOM 1858 O O . GLY A 1 240 ? 6.918 -9.489 -13.133 1.00 82.38 240 GLY A O 1
ATOM 1859 N N . LYS A 1 241 ? 6.506 -11.702 -12.880 1.00 73.75 241 LYS A N 1
ATOM 1860 C CA . LYS A 1 241 ? 5.301 -11.796 -13.717 1.00 73.75 241 LYS A CA 1
ATOM 1861 C C . LYS A 1 241 ? 4.077 -12.171 -12.903 1.00 73.75 241 LYS A C 1
ATOM 1863 O O . LYS A 1 241 ? 4.244 -12.594 -11.751 1.00 73.75 241 LYS A O 1
#

Secondary structure (DSSP, 8-state):
------PPP-PPPP------------------PPPP--------HHHHTTGGG------------S-S-----TTSS--EETTEE-TT-S-BTTB-EEE-B-TTSPBPBPTTSPBPEEETT--HHHHHHHHHHT--TTHHHHHHHHTSTTSTT-TTEEEPTTS-EEE-SHHHHHHHHHHHHHHHHHT--HHHHHHHHHHHHHHH---SSPBPSSSTTSBHHHHHHHHHHHHHHHHH-TT--

pLDDT: mean 71.94, std 22.9, range [24.02, 98.19]

Sequence (241 aa):
MGHDSTDKPVEQPPSNTGLTSERAANISTENQGPRPAGATREKSWAATLGLDSLSIPPLKFGEVNGGSNQINDCATDKCMVGGKQYKDSTEIPGNHPKALLHPDGKPVLGPDGKPIYGPDRIDLDKIATDARDNKGWFSEERAALKFRHSGDWDFQRMKADDGRPIFTKEYQNFANIGIGYIMGALGVSMDKMSGYAGTYCKFKCSYNEPMSPQYPHLADRQVKDFQIGFNLYRERHPDGK